Protein AF-A0A1H1WUI3-F1 (afdb_monomer_lite)

Foldseek 3Di:
DLVLLLVLLLCLLLVLLVLLVPPDPPRSVCRVQPLNLLLSLLVCLLPVLDDLVVLLVSQLSSQLNSLLSNVVNCCVPVVDDNVSSVPPVSVLSSVVSSVSSNLSSNLSNLCNDDDPCNLLSLLSSLLLLLLVLVLLVVCPPPPVDDPVRSVRNSVVSNVRSLVSLVVSAPDPVSSVSSPVSSVVSNVVNNVVCVVSVNSD

InterPro domains:
  IPR045393 Protein of unknown function DUF6518 [PF20128] (3-193)

pLDDT: mean 94.72, std 7.37, range [36.88, 98.69]

Structure (mmCIF, N/CA/C/O backbone):
data_AF-A0A1H1WUI3-F1
#
_entry.id   AF-A0A1H1WUI3-F1
#
loop_
_atom_site.group_PDB
_atom_site.id
_atom_site.type_symbol
_atom_site.label_atom_id
_atom_site.label_alt_id
_atom_site.label_comp_id
_atom_site.label_asym_id
_atom_site.label_entity_id
_atom_site.label_seq_id
_atom_site.pdbx_PDB_ins_code
_atom_site.Cartn_x
_atom_site.Cartn_y
_atom_site.Cartn_z
_atom_site.occupancy
_atom_site.B_iso_or_equiv
_atom_site.auth_seq_id
_atom_site.auth_comp_id
_atom_site.auth_asym_id
_atom_site.auth_atom_id
_atom_site.pdbx_PDB_model_num
ATOM 1 N N . MET A 1 1 ? 2.253 -10.780 17.511 1.00 93.69 1 MET A N 1
ATOM 2 C CA . MET A 1 1 ? 2.262 -9.592 16.628 1.00 93.69 1 MET A CA 1
ATOM 3 C C . MET A 1 1 ? 3.507 -9.615 15.753 1.00 93.69 1 MET A C 1
ATOM 5 O O . MET A 1 1 ? 3.335 -9.808 14.562 1.00 93.69 1 MET A O 1
ATOM 9 N N . ILE A 1 2 ? 4.717 -9.571 16.331 1.00 95.19 2 ILE A N 1
ATOM 10 C CA . ILE A 1 2 ? 5.995 -9.530 15.587 1.00 95.19 2 ILE A CA 1
ATOM 11 C C . ILE A 1 2 ? 6.111 -10.648 14.543 1.00 95.19 2 ILE A C 1
ATOM 13 O O . ILE A 1 2 ? 6.269 -10.348 13.371 1.00 95.19 2 ILE A O 1
ATOM 17 N N . VAL A 1 3 ? 5.922 -11.917 14.927 1.00 96.81 3 VAL A N 1
ATOM 18 C CA . VAL A 1 3 ? 5.990 -13.057 13.985 1.00 96.81 3 VAL A CA 1
ATOM 19 C C . VAL A 1 3 ? 5.036 -12.893 12.794 1.00 96.81 3 VAL A C 1
ATOM 21 O O . VAL A 1 3 ? 5.411 -13.168 11.662 1.00 96.81 3 VAL A O 1
ATOM 24 N N . LYS A 1 4 ? 3.817 -12.385 13.030 1.00 95.69 4 LYS A N 1
ATOM 25 C CA . LYS A 1 4 ? 2.843 -12.124 11.957 1.00 95.69 4 LYS A CA 1
ATOM 26 C C . LYS A 1 4 ? 3.294 -10.975 11.054 1.00 95.69 4 LYS A C 1
ATOM 28 O O . LYS A 1 4 ? 3.120 -11.071 9.851 1.00 95.69 4 LYS A O 1
ATOM 33 N N . ALA A 1 5 ? 3.864 -9.916 11.628 1.00 97.12 5 ALA A N 1
ATOM 34 C CA . ALA A 1 5 ? 4.379 -8.775 10.877 1.00 97.12 5 ALA A CA 1
ATOM 35 C C . ALA A 1 5 ? 5.582 -9.160 10.004 1.00 97.12 5 ALA A C 1
ATOM 37 O O . ALA A 1 5 ? 5.595 -8.843 8.823 1.00 97.12 5 ALA A O 1
ATOM 38 N N . VAL A 1 6 ? 6.545 -9.900 10.563 1.00 98.38 6 VAL A N 1
ATOM 39 C CA . VAL A 1 6 ? 7.712 -10.409 9.826 1.00 98.38 6 VAL A CA 1
ATOM 40 C C . VAL A 1 6 ? 7.268 -11.362 8.721 1.00 98.38 6 VAL A C 1
ATOM 42 O O . VAL A 1 6 ? 7.656 -11.174 7.577 1.00 98.38 6 VAL A O 1
ATOM 45 N N . GLY A 1 7 ? 6.407 -12.337 9.031 1.00 98.38 7 GLY A N 1
ATOM 46 C CA . GLY A 1 7 ? 5.891 -13.272 8.029 1.00 98.38 7 GLY A CA 1
ATOM 47 C C . GLY A 1 7 ? 5.117 -12.572 6.909 1.00 98.38 7 GLY A C 1
ATOM 48 O O . GLY A 1 7 ? 5.308 -12.900 5.743 1.00 98.38 7 GLY A O 1
ATOM 49 N N . ALA A 1 8 ? 4.299 -11.568 7.244 1.00 98.06 8 ALA A N 1
ATOM 50 C CA . ALA A 1 8 ? 3.611 -10.747 6.253 1.00 98.06 8 ALA A CA 1
ATOM 51 C C . ALA A 1 8 ? 4.588 -9.918 5.407 1.00 98.06 8 ALA A C 1
ATOM 53 O O . ALA A 1 8 ? 4.365 -9.790 4.213 1.00 98.06 8 ALA A O 1
ATOM 54 N N . GLY A 1 9 ? 5.673 -9.401 5.992 1.00 98.31 9 GLY A N 1
ATOM 55 C CA . GLY A 1 9 ? 6.713 -8.677 5.258 1.00 98.31 9 GLY A CA 1
ATOM 56 C C . GLY A 1 9 ? 7.466 -9.579 4.285 1.00 98.31 9 GLY A C 1
ATOM 57 O O . GLY A 1 9 ? 7.597 -9.237 3.115 1.00 98.31 9 GLY A O 1
ATOM 58 N N . VAL A 1 10 ? 7.879 -10.769 4.734 1.00 98.62 10 VAL A N 1
ATOM 59 C CA . VAL A 1 10 ? 8.519 -11.773 3.868 1.00 98.62 10 VAL A CA 1
ATOM 60 C C . VAL A 1 10 ? 7.600 -12.156 2.715 1.00 98.62 10 VAL A C 1
ATOM 62 O O . VAL A 1 10 ? 8.025 -12.134 1.563 1.00 98.62 10 VAL A O 1
ATOM 65 N N . ALA A 1 11 ? 6.335 -12.460 3.018 1.00 98.44 11 ALA A N 1
ATOM 66 C CA . ALA A 1 11 ? 5.347 -12.794 2.003 1.00 98.44 11 ALA A CA 1
ATOM 67 C C . ALA A 1 11 ? 5.121 -11.632 1.029 1.00 98.44 11 ALA A C 1
ATOM 69 O O . ALA A 1 11 ? 5.148 -11.862 -0.172 1.00 98.44 11 ALA A O 1
ATOM 70 N N . LEU A 1 12 ? 4.943 -10.403 1.526 1.00 98.19 12 LEU A N 1
ATOM 71 C CA . LEU A 1 12 ? 4.733 -9.219 0.694 1.00 98.19 12 LEU A CA 1
ATOM 72 C C . LEU A 1 12 ? 5.907 -9.012 -0.262 1.00 98.19 12 LEU A C 1
ATOM 74 O O . LEU A 1 12 ? 5.688 -9.015 -1.461 1.00 98.19 12 LEU A O 1
ATOM 78 N N . GLY A 1 13 ? 7.139 -8.912 0.242 1.00 97.94 13 GLY A N 1
ATOM 79 C CA . GLY A 1 13 ? 8.308 -8.653 -0.604 1.00 97.94 13 GLY A CA 1
ATOM 80 C C . GLY A 1 13 ? 8.583 -9.763 -1.618 1.00 97.94 13 GLY A C 1
ATOM 81 O O . GLY A 1 13 ? 8.834 -9.488 -2.788 1.00 97.94 13 GLY A O 1
ATOM 82 N N . PHE A 1 14 ? 8.498 -11.027 -1.192 1.00 98.19 14 PHE A N 1
ATOM 83 C CA . PHE A 1 14 ? 8.720 -12.160 -2.090 1.00 98.19 14 PHE A CA 1
ATOM 84 C C . PHE A 1 14 ? 7.643 -12.244 -3.177 1.00 98.19 14 PHE A C 1
ATOM 86 O O . PHE A 1 14 ? 7.965 -12.391 -4.355 1.00 98.19 14 PHE A O 1
ATOM 93 N N . LEU A 1 15 ? 6.364 -12.153 -2.790 1.00 98.00 15 LEU A N 1
ATOM 94 C CA . LEU A 1 15 ? 5.256 -12.223 -3.740 1.00 98.00 15 LEU A CA 1
ATOM 95 C C . LEU A 1 15 ? 5.245 -11.018 -4.671 1.00 98.00 15 LEU A C 1
ATOM 97 O O . LEU A 1 15 ? 4.943 -11.201 -5.839 1.00 98.00 15 LEU A O 1
ATOM 101 N N . ASP A 1 16 ? 5.604 -9.831 -4.189 1.00 97.31 16 ASP A N 1
ATOM 102 C CA . ASP A 1 16 ? 5.721 -8.622 -5.002 1.00 97.31 16 ASP A CA 1
ATOM 103 C C . ASP A 1 16 ? 6.730 -8.807 -6.145 1.00 97.31 16 ASP A C 1
ATOM 105 O O . ASP A 1 16 ? 6.385 -8.592 -7.308 1.00 97.31 16 ASP A O 1
ATOM 109 N N . PHE A 1 17 ? 7.923 -9.339 -5.842 1.00 97.56 17 PHE A N 1
ATOM 110 C CA . PHE A 1 17 ? 8.922 -9.653 -6.867 1.00 97.56 17 PHE A CA 1
ATOM 111 C C . PHE A 1 17 ? 8.439 -10.736 -7.845 1.00 97.56 17 PHE A C 1
ATOM 113 O O . PHE A 1 17 ? 8.554 -10.596 -9.062 1.00 97.56 17 PHE A O 1
ATOM 120 N N . VAL A 1 18 ? 7.889 -11.840 -7.329 1.00 98.00 18 VAL A N 1
ATOM 121 C CA . VAL A 1 18 ? 7.352 -12.918 -8.177 1.00 98.00 18 VAL A CA 1
ATOM 122 C C . VAL A 1 18 ? 6.239 -12.380 -9.081 1.00 98.00 18 VAL A C 1
ATOM 124 O O . VAL A 1 18 ? 6.168 -12.732 -10.257 1.00 98.00 18 VAL A O 1
ATOM 127 N N . TRP A 1 19 ? 5.397 -11.493 -8.560 1.00 97.56 19 TRP A N 1
ATOM 128 C CA . TRP A 1 19 ? 4.285 -10.908 -9.290 1.00 97.56 19 TRP A CA 1
ATOM 129 C C . TRP A 1 19 ? 4.766 -10.048 -10.454 1.00 97.56 19 TRP A C 1
ATOM 131 O O . TRP A 1 19 ? 4.407 -10.339 -11.594 1.00 97.56 19 TRP A O 1
ATOM 141 N N . ILE A 1 20 ? 5.630 -9.058 -10.200 1.00 95.56 20 ILE A N 1
ATOM 142 C CA . ILE A 1 20 ? 6.157 -8.197 -11.273 1.00 95.56 20 ILE A CA 1
ATOM 143 C C . ILE A 1 20 ? 6.942 -9.006 -12.315 1.00 95.56 20 ILE A C 1
ATOM 145 O O . ILE A 1 20 ? 6.940 -8.668 -13.497 1.00 95.56 20 ILE A O 1
ATOM 149 N N . LYS A 1 21 ? 7.585 -10.107 -11.904 1.00 96.50 21 LYS A N 1
ATOM 150 C CA . LYS A 1 21 ? 8.385 -10.937 -12.807 1.00 96.50 21 LYS A CA 1
ATOM 151 C C . LYS A 1 21 ? 7.550 -11.778 -13.772 1.00 96.50 21 LYS A C 1
ATOM 153 O O . LYS A 1 21 ? 7.975 -11.974 -14.911 1.00 96.50 21 LYS A O 1
ATOM 158 N N . PHE A 1 22 ? 6.426 -12.331 -13.316 1.00 97.69 22 PHE A N 1
ATOM 159 C CA . PHE A 1 22 ? 5.696 -13.368 -14.058 1.00 97.69 22 PHE A CA 1
ATOM 160 C C . PHE A 1 22 ? 4.288 -12.966 -14.500 1.00 97.69 22 PHE A C 1
ATOM 162 O O . PHE A 1 22 ? 3.721 -13.633 -15.366 1.00 97.69 22 PHE A O 1
ATOM 169 N N . VAL A 1 23 ? 3.705 -11.909 -13.935 1.00 97.62 23 VAL A N 1
ATOM 170 C CA . VAL A 1 23 ? 2.351 -11.469 -14.285 1.00 97.62 23 VAL A CA 1
ATOM 171 C C . VAL A 1 23 ? 2.423 -10.405 -15.384 1.00 97.62 23 VAL A C 1
ATOM 173 O O . VAL A 1 23 ? 3.145 -9.420 -15.233 1.00 97.62 23 VAL A O 1
ATOM 176 N N . PRO A 1 24 ? 1.677 -10.556 -16.494 1.00 95.94 24 PRO A N 1
ATOM 177 C CA . PRO A 1 24 ? 1.686 -9.570 -17.565 1.00 95.94 24 PRO A CA 1
ATOM 178 C C . PRO A 1 24 ? 1.043 -8.250 -17.128 1.00 95.94 24 PRO A C 1
ATOM 180 O O . PRO A 1 24 ? 0.151 -8.201 -16.275 1.00 95.94 24 PRO A O 1
ATOM 183 N N . PHE A 1 25 ? 1.478 -7.166 -17.760 1.00 93.25 25 PHE A N 1
ATOM 184 C CA . PHE A 1 25 ? 0.843 -5.858 -17.641 1.00 93.25 25 PHE A CA 1
ATOM 185 C C . PHE A 1 25 ? -0.626 -5.917 -18.135 1.00 93.25 25 PHE A C 1
ATOM 187 O O . PHE A 1 25 ? -0.895 -6.671 -19.074 1.00 93.25 25 PHE A O 1
ATOM 194 N N . PRO A 1 26 ? -1.588 -5.189 -17.523 1.00 95.25 26 PRO A N 1
ATOM 195 C CA . PRO A 1 26 ? -1.444 -4.192 -16.447 1.00 95.25 26 PRO A CA 1
ATOM 196 C C . PRO A 1 26 ? -1.283 -4.771 -15.044 1.00 95.25 26 PRO A C 1
ATOM 198 O O . PRO A 1 26 ? -0.799 -4.084 -14.151 1.00 95.25 26 PRO A O 1
ATOM 201 N N . PHE A 1 27 ? -1.643 -6.034 -14.827 1.00 96.81 27 PHE A N 1
ATOM 202 C CA . PHE A 1 27 ? -1.620 -6.626 -13.490 1.00 96.81 27 PHE A CA 1
ATOM 203 C C . PHE A 1 27 ? -0.208 -6.728 -12.915 1.00 96.81 27 PHE A C 1
ATOM 205 O O . PHE A 1 27 ? -0.043 -6.541 -11.713 1.00 96.81 27 PHE A O 1
ATOM 212 N N . GLY A 1 28 ? 0.801 -6.965 -13.756 1.00 94.69 28 GLY A N 1
ATOM 213 C CA . GLY A 1 28 ? 2.208 -6.968 -13.357 1.00 94.69 28 GLY A CA 1
ATOM 214 C C . GLY A 1 28 ? 2.662 -5.663 -12.701 1.00 94.69 28 GLY A C 1
ATOM 215 O O . GLY A 1 28 ? 3.468 -5.716 -11.779 1.00 94.69 28 GLY A O 1
ATOM 216 N N . GLY A 1 29 ? 2.077 -4.519 -13.088 1.00 93.06 29 GLY A N 1
ATOM 217 C CA . GLY A 1 29 ? 2.386 -3.206 -12.506 1.00 93.06 29 GLY A CA 1
ATOM 218 C C . GLY A 1 29 ? 2.011 -3.071 -11.027 1.00 93.06 29 GLY A C 1
ATOM 219 O O . GLY A 1 29 ? 2.529 -2.196 -10.347 1.00 93.06 29 GLY A O 1
ATOM 220 N N . LEU A 1 30 ? 1.159 -3.963 -10.501 1.00 95.56 30 LEU A N 1
ATOM 221 C CA . LEU A 1 30 ? 0.860 -4.016 -9.066 1.00 95.56 30 LEU A CA 1
ATOM 222 C C . LEU A 1 30 ? 2.038 -4.533 -8.234 1.00 95.56 30 LEU A C 1
ATOM 224 O O . LEU A 1 30 ? 2.092 -4.261 -7.036 1.00 95.56 30 LEU A O 1
ATOM 228 N N . GLY A 1 31 ? 2.947 -5.297 -8.845 1.00 90.81 31 GLY A N 1
ATOM 229 C CA . GLY A 1 31 ? 4.221 -5.618 -8.218 1.00 90.81 31 GLY A CA 1
ATOM 230 C C . GLY A 1 31 ? 5.130 -4.394 -8.291 1.00 90.81 31 GLY A C 1
ATOM 231 O O . GLY A 1 31 ? 5.202 -3.739 -9.326 1.00 90.81 31 GLY A O 1
ATOM 232 N N . ASN A 1 32 ? 5.803 -4.077 -7.189 1.00 86.50 32 ASN A N 1
ATOM 233 C CA . ASN A 1 32 ? 6.567 -2.849 -6.967 1.00 86.50 32 ASN A CA 1
ATOM 234 C C . ASN A 1 32 ? 5.701 -1.568 -6.909 1.00 86.50 32 ASN A C 1
ATOM 236 O O . ASN A 1 32 ? 6.191 -0.452 -7.069 1.00 86.50 32 ASN A O 1
ATOM 240 N N . SER A 1 33 ? 4.398 -1.709 -6.637 1.00 93.88 33 SER A N 1
ATOM 241 C CA . SER A 1 33 ? 3.498 -0.574 -6.400 1.00 93.88 33 SER A CA 1
ATOM 242 C C . SER A 1 33 ? 3.539 -0.127 -4.936 1.00 93.88 33 SER A C 1
ATOM 244 O O . SER A 1 33 ? 3.195 -0.869 -4.007 1.00 93.88 33 SER A O 1
ATOM 246 N N . ILE A 1 34 ? 3.888 1.139 -4.711 1.00 91.69 34 ILE A N 1
ATOM 247 C CA . ILE A 1 34 ? 3.947 1.737 -3.369 1.00 91.69 34 ILE A CA 1
ATOM 248 C C . ILE A 1 34 ? 2.554 1.808 -2.751 1.00 91.69 34 ILE A C 1
ATOM 250 O O . ILE A 1 34 ? 2.397 1.578 -1.545 1.00 91.69 34 ILE A O 1
ATOM 254 N N . ALA A 1 35 ? 1.531 2.101 -3.560 1.00 95.94 35 ALA A N 1
ATOM 255 C CA . ALA A 1 35 ? 0.157 2.100 -3.093 1.00 95.94 35 ALA A CA 1
ATOM 256 C C . ALA A 1 35 ? -0.263 0.707 -2.619 1.00 95.94 35 ALA A C 1
ATOM 258 O O . ALA A 1 35 ? -0.859 0.598 -1.546 1.00 95.94 35 ALA A O 1
ATOM 259 N N . VAL A 1 36 ? 0.092 -0.359 -3.343 1.00 97.31 36 VAL A N 1
ATOM 260 C CA . VAL A 1 36 ? -0.223 -1.741 -2.937 1.00 97.31 36 VAL A CA 1
ATOM 261 C C . VAL A 1 36 ? 0.425 -2.086 -1.595 1.00 97.31 36 VAL A C 1
ATOM 263 O O . VAL A 1 36 ? -0.247 -2.614 -0.705 1.00 97.31 36 VAL A O 1
ATOM 266 N N . TRP A 1 37 ? 1.689 -1.714 -1.387 1.00 97.75 37 TRP A N 1
ATOM 267 C CA . TRP A 1 37 ? 2.388 -1.938 -0.117 1.00 97.75 37 TRP A CA 1
ATOM 268 C C . TRP A 1 37 ? 1.742 -1.165 1.042 1.00 97.75 37 TRP A C 1
ATOM 270 O O . TRP A 1 37 ? 1.505 -1.705 2.127 1.00 97.75 37 TRP A O 1
ATOM 280 N N . ALA A 1 38 ? 1.392 0.101 0.811 1.00 97.94 38 ALA A N 1
ATOM 281 C CA . ALA A 1 38 ? 0.685 0.928 1.782 1.00 97.94 38 ALA A CA 1
ATOM 282 C C . ALA A 1 38 ? -0.700 0.353 2.144 1.00 97.94 38 ALA A C 1
ATOM 284 O O . ALA A 1 38 ? -1.069 0.282 3.323 1.00 97.94 38 ALA A O 1
ATOM 285 N N . VAL A 1 39 ? -1.453 -0.124 1.149 1.00 98.50 39 VAL A N 1
ATOM 286 C CA . VAL A 1 39 ? -2.738 -0.809 1.344 1.00 98.50 39 VAL A CA 1
ATOM 287 C C . VAL A 1 39 ? -2.543 -2.093 2.155 1.00 98.50 39 VAL A C 1
ATOM 289 O O . VAL A 1 39 ? -3.299 -2.329 3.099 1.00 98.50 39 VAL A O 1
ATOM 292 N N . ALA A 1 40 ? -1.514 -2.894 1.868 1.00 98.38 40 ALA A N 1
ATOM 293 C CA . ALA A 1 40 ? -1.203 -4.099 2.638 1.00 98.38 40 ALA A CA 1
ATOM 294 C C . ALA A 1 40 ? -0.937 -3.776 4.120 1.00 98.38 40 ALA A C 1
ATOM 296 O O . ALA A 1 40 ? -1.483 -4.437 5.009 1.00 98.38 40 ALA A O 1
ATOM 297 N N . ALA A 1 41 ? -0.178 -2.710 4.399 1.00 98.50 41 ALA A N 1
ATOM 298 C CA . ALA A 1 41 ? 0.112 -2.258 5.760 1.00 98.50 41 ALA A CA 1
ATOM 299 C C . ALA A 1 41 ? -1.162 -1.845 6.514 1.00 98.50 41 ALA A C 1
ATOM 301 O O . ALA A 1 41 ? -1.351 -2.211 7.679 1.00 98.50 41 ALA A O 1
ATOM 302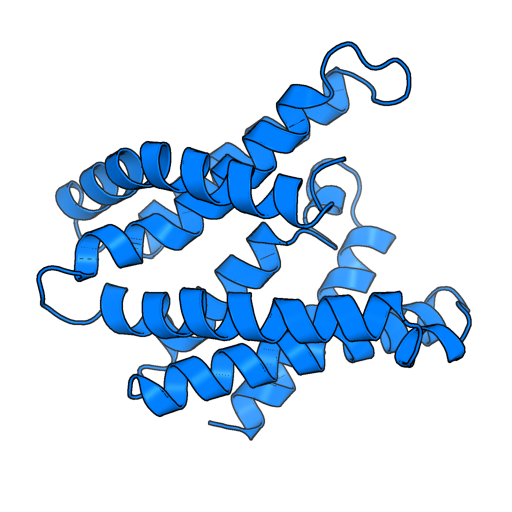 N N . PHE A 1 42 ? -2.067 -1.139 5.832 1.00 98.69 42 PHE A N 1
ATOM 303 C CA . PHE A 1 42 ? -3.383 -0.795 6.365 1.00 98.69 42 PHE A CA 1
ATOM 304 C C . PHE A 1 42 ? -4.226 -2.037 6.662 1.00 98.69 42 PHE A C 1
ATOM 306 O O . PHE A 1 42 ? -4.782 -2.165 7.755 1.00 98.69 42 PHE A O 1
ATOM 313 N N . LEU A 1 43 ? -4.328 -2.967 5.708 1.00 98.38 43 LEU A N 1
ATOM 314 C CA . LEU A 1 43 ? -5.166 -4.157 5.852 1.00 98.38 43 LEU A CA 1
ATOM 315 C C . LEU A 1 43 ? -4.653 -5.070 6.969 1.00 98.38 43 LEU A C 1
ATOM 317 O O . LEU A 1 43 ? -5.463 -5.589 7.743 1.00 98.38 43 LEU A O 1
ATOM 321 N N . LEU A 1 44 ? -3.330 -5.205 7.123 1.00 98.12 44 LEU A N 1
ATOM 322 C CA . LEU A 1 44 ? -2.727 -5.958 8.221 1.00 98.12 44 LEU A CA 1
ATOM 323 C C . LEU A 1 44 ? -3.261 -5.472 9.573 1.00 98.12 44 LEU A C 1
ATOM 325 O O . LEU A 1 44 ? -3.737 -6.273 10.380 1.00 98.12 44 LEU A O 1
ATOM 329 N N . THR A 1 45 ? -3.215 -4.165 9.839 1.00 98.00 45 THR A N 1
ATOM 330 C CA . THR A 1 45 ? -3.614 -3.625 11.148 1.00 98.00 45 THR A CA 1
ATOM 331 C C . THR A 1 45 ? -5.129 -3.508 11.304 1.00 98.00 45 THR A C 1
ATOM 333 O O . THR A 1 45 ? -5.643 -3.693 12.417 1.00 98.00 45 THR A O 1
ATOM 336 N N . TYR A 1 46 ? -5.852 -3.276 10.204 1.00 97.81 46 TYR A N 1
ATOM 337 C CA . TYR A 1 46 ? -7.313 -3.283 10.157 1.00 97.81 46 TYR A CA 1
ATOM 338 C C . TYR A 1 46 ? -7.875 -4.647 10.583 1.00 97.81 46 TYR A C 1
ATOM 340 O O . TYR A 1 46 ? -8.735 -4.716 11.469 1.00 97.81 46 TYR A O 1
ATOM 348 N N . TYR A 1 47 ? -7.342 -5.746 10.036 1.00 97.06 47 TYR A N 1
ATOM 349 C CA . TYR A 1 47 ? -7.829 -7.096 10.334 1.00 97.06 47 TYR A CA 1
ATOM 350 C C . TYR A 1 47 ? -7.218 -7.723 11.588 1.00 97.06 47 TYR A C 1
ATOM 352 O O . TYR A 1 47 ? -7.915 -8.447 12.298 1.00 97.06 47 TYR A O 1
ATOM 360 N N . ALA A 1 48 ? -5.956 -7.435 11.921 1.00 94.94 48 ALA A N 1
ATOM 361 C CA . ALA A 1 48 ? -5.306 -8.038 13.089 1.00 94.94 48 ALA A CA 1
ATOM 362 C C . ALA A 1 48 ? -5.817 -7.499 14.439 1.00 94.94 48 ALA A C 1
ATOM 364 O O . ALA A 1 48 ? -5.545 -8.089 15.486 1.00 94.94 48 ALA A O 1
ATOM 365 N N . ARG A 1 49 ? -6.558 -6.382 14.425 1.00 93.12 49 ARG A N 1
ATOM 366 C CA . ARG A 1 49 ? -7.209 -5.763 15.593 1.00 93.12 49 ARG A CA 1
ATOM 367 C C . ARG A 1 49 ? -6.271 -5.399 16.755 1.00 93.12 49 ARG A C 1
ATOM 369 O O . ARG A 1 49 ? -6.702 -5.315 17.904 1.00 93.12 49 ARG A O 1
ATOM 376 N N . TRP A 1 50 ? -5.004 -5.110 16.474 1.00 95.94 50 TRP A N 1
ATOM 377 C CA . TRP A 1 50 ? -4.041 -4.667 17.488 1.00 95.94 50 TRP A CA 1
ATOM 378 C C . TRP A 1 50 ? -4.292 -3.233 17.975 1.00 95.94 50 TRP A C 1
ATOM 380 O O . TRP A 1 50 ? -4.922 -2.434 17.281 1.00 95.94 50 TRP A O 1
ATOM 390 N N . SER A 1 51 ? -3.792 -2.897 19.172 1.00 97.00 51 SER A N 1
ATOM 391 C CA . SER A 1 51 ? -3.774 -1.511 19.667 1.00 97.00 51 SER A CA 1
ATOM 392 C C . SER A 1 51 ? -2.974 -0.603 18.728 1.00 97.00 51 SER A C 1
ATOM 394 O O . SER A 1 51 ? -2.152 -1.095 17.962 1.00 97.00 51 SER A O 1
ATOM 396 N N . MET A 1 52 ? -3.185 0.715 18.796 1.00 97.12 52 MET A N 1
ATOM 397 C CA . MET A 1 52 ? -2.564 1.677 17.872 1.00 97.12 52 MET A CA 1
ATOM 398 C C . MET A 1 52 ? -1.041 1.532 17.789 1.00 97.12 52 MET A C 1
ATOM 400 O O . MET A 1 52 ? -0.523 1.322 16.697 1.00 97.12 52 MET A O 1
ATOM 404 N N . LEU A 1 53 ? -0.344 1.544 18.933 1.00 97.62 53 LEU A N 1
ATOM 405 C CA . LEU A 1 53 ? 1.112 1.374 18.975 1.00 97.62 53 LEU A CA 1
ATOM 406 C C . LEU A 1 53 ? 1.539 0.037 18.357 1.00 97.62 53 LEU A C 1
ATOM 408 O O . LEU A 1 53 ? 2.385 0.004 17.474 1.00 97.62 53 LEU A O 1
ATOM 412 N N . ARG A 1 54 ? 0.896 -1.069 18.757 1.00 97.62 54 ARG A N 1
ATOM 413 C CA . ARG A 1 54 ? 1.212 -2.403 18.223 1.00 97.62 54 ARG A CA 1
ATOM 414 C C . ARG A 1 54 ? 0.920 -2.511 16.724 1.00 97.62 54 ARG A C 1
ATOM 416 O O . ARG A 1 54 ? 1.651 -3.207 16.034 1.00 97.62 54 ARG A O 1
ATOM 423 N N . GLY A 1 55 ? -0.133 -1.857 16.237 1.00 97.50 55 GLY A N 1
ATOM 424 C CA . GLY A 1 55 ? -0.501 -1.798 14.826 1.00 97.50 55 GLY A CA 1
ATOM 425 C C . GLY A 1 55 ? 0.531 -1.031 14.008 1.00 97.50 55 GLY A C 1
ATOM 426 O O . GLY A 1 55 ? 1.067 -1.584 13.055 1.00 97.50 55 GLY A O 1
ATOM 427 N N . ALA A 1 56 ? 0.866 0.191 14.426 1.00 98.12 56 ALA A N 1
ATOM 428 C CA . ALA A 1 56 ? 1.889 1.009 13.778 1.00 98.12 56 ALA A CA 1
ATOM 429 C C . ALA A 1 56 ? 3.240 0.279 13.727 1.00 98.12 56 ALA A C 1
ATOM 431 O O . ALA A 1 56 ? 3.813 0.120 12.654 1.00 98.12 56 ALA A O 1
ATOM 432 N N . THR A 1 57 ? 3.704 -0.262 14.860 1.00 98.44 57 THR A N 1
ATOM 433 C CA . THR A 1 57 ? 4.949 -1.040 14.914 1.00 98.44 57 THR A CA 1
ATOM 434 C C . THR A 1 57 ? 4.902 -2.260 13.993 1.00 98.44 57 THR A C 1
ATOM 436 O O . THR A 1 57 ? 5.874 -2.534 13.299 1.00 98.44 57 THR A O 1
ATOM 439 N N . ALA A 1 58 ? 3.784 -2.990 13.944 1.00 98.44 58 ALA A N 1
ATOM 440 C CA . ALA A 1 58 ? 3.657 -4.152 13.070 1.00 98.44 58 ALA A CA 1
ATOM 441 C C . ALA A 1 58 ? 3.700 -3.789 11.582 1.00 98.44 58 ALA A C 1
ATOM 443 O O . ALA A 1 58 ? 4.353 -4.481 10.810 1.00 98.44 58 ALA A O 1
ATOM 444 N N . ALA A 1 59 ? 3.012 -2.720 11.183 1.00 98.56 59 ALA A N 1
ATOM 445 C CA . ALA A 1 59 ? 3.012 -2.238 9.809 1.00 98.56 59 ALA A CA 1
ATOM 446 C C . ALA A 1 59 ? 4.408 -1.764 9.378 1.00 98.56 59 ALA A C 1
ATOM 448 O O . ALA A 1 59 ? 4.849 -2.107 8.287 1.00 98.56 59 ALA A O 1
ATOM 449 N N . VAL A 1 60 ? 5.134 -1.063 10.257 1.00 98.69 60 VAL A N 1
ATOM 450 C CA . VAL A 1 60 ? 6.541 -0.697 10.025 1.00 98.69 60 VAL A CA 1
ATOM 451 C C . VAL A 1 60 ? 7.408 -1.940 9.840 1.00 98.69 60 VAL A C 1
ATOM 453 O O . VAL A 1 60 ? 8.122 -2.031 8.849 1.00 98.69 60 VAL A O 1
ATOM 456 N N . ILE A 1 61 ? 7.320 -2.920 10.748 1.00 98.69 61 ILE A N 1
ATOM 457 C CA . ILE A 1 61 ? 8.085 -4.172 10.636 1.00 98.69 61 ILE A CA 1
ATOM 458 C C . ILE A 1 61 ? 7.772 -4.875 9.312 1.00 98.69 61 ILE A C 1
ATOM 460 O O . ILE A 1 61 ? 8.694 -5.288 8.619 1.00 98.69 61 ILE A O 1
ATOM 464 N N . MET A 1 62 ? 6.492 -4.991 8.952 1.00 98.62 62 MET A N 1
ATOM 465 C CA . MET A 1 62 ? 6.069 -5.630 7.706 1.00 98.62 62 MET A CA 1
ATOM 466 C C . MET A 1 62 ? 6.706 -4.951 6.487 1.00 98.62 62 MET A C 1
ATOM 468 O O . MET A 1 62 ? 7.329 -5.630 5.677 1.00 98.62 62 MET A O 1
ATOM 472 N N . GLN A 1 63 ? 6.600 -3.624 6.387 1.00 98.19 63 GLN A N 1
ATOM 473 C CA . GLN A 1 63 ? 7.111 -2.866 5.243 1.00 98.19 63 GLN A CA 1
ATOM 474 C C . GLN A 1 63 ? 8.644 -2.899 5.169 1.00 98.19 63 GLN A C 1
ATOM 476 O O . GLN A 1 63 ? 9.207 -3.119 4.102 1.00 98.19 63 GLN A O 1
ATOM 481 N N . VAL A 1 64 ? 9.333 -2.734 6.303 1.00 98.25 64 VAL A N 1
ATOM 482 C CA . VAL A 1 64 ? 10.804 -2.757 6.352 1.00 98.25 64 VAL A CA 1
ATOM 483 C C . VAL A 1 64 ? 11.351 -4.141 6.010 1.00 98.25 64 VAL A C 1
ATOM 485 O O . VAL A 1 64 ? 12.360 -4.227 5.325 1.00 98.25 64 VAL A O 1
ATOM 488 N N . VAL A 1 65 ? 10.691 -5.224 6.438 1.00 98.50 65 VAL A N 1
ATOM 489 C CA . VAL A 1 65 ? 11.089 -6.605 6.101 1.00 98.50 65 VAL A CA 1
ATOM 490 C C . VAL A 1 65 ? 10.775 -6.953 4.643 1.00 98.50 65 VAL A C 1
ATOM 492 O O . VAL A 1 65 ? 11.491 -7.756 4.041 1.00 98.50 65 VAL A O 1
ATOM 495 N N . ALA A 1 66 ? 9.739 -6.355 4.052 1.00 98.12 66 ALA A N 1
ATOM 496 C CA . ALA A 1 66 ? 9.379 -6.606 2.662 1.00 98.12 66 ALA A CA 1
ATOM 497 C C . ALA A 1 66 ? 10.475 -6.165 1.680 1.00 98.12 66 ALA A C 1
ATOM 499 O O . ALA A 1 66 ? 10.772 -6.910 0.751 1.00 98.12 66 ALA A O 1
ATOM 500 N N . VAL A 1 67 ? 11.157 -5.040 1.926 1.00 97.06 67 VAL A N 1
ATOM 501 C CA . VAL A 1 67 ? 12.240 -4.541 1.051 1.00 97.06 67 VAL A CA 1
ATOM 502 C C . VAL A 1 67 ? 13.375 -5.562 0.852 1.00 97.06 67 VAL A C 1
ATOM 504 O O . VAL A 1 67 ? 13.618 -5.960 -0.285 1.00 97.06 67 VAL A O 1
ATOM 507 N N . PRO A 1 68 ? 14.073 -6.058 1.894 1.00 97.50 68 PRO A N 1
ATOM 508 C CA . PRO A 1 68 ? 15.103 -7.069 1.695 1.00 97.50 68 PRO A CA 1
ATOM 509 C C . PRO A 1 68 ? 14.516 -8.384 1.175 1.00 97.50 68 PRO A C 1
ATOM 511 O O . PRO A 1 68 ? 15.155 -9.042 0.367 1.00 97.50 68 PRO A O 1
ATOM 514 N N . SER A 1 69 ? 13.293 -8.758 1.565 1.00 98.06 69 SER A N 1
ATOM 515 C CA . SER A 1 69 ? 12.654 -9.987 1.066 1.00 98.06 69 SER A CA 1
ATOM 516 C C . SER A 1 69 ? 12.424 -9.953 -0.450 1.00 98.06 69 SER A C 1
ATOM 518 O O . SER A 1 69 ? 12.630 -10.966 -1.117 1.00 98.06 69 SER A O 1
ATOM 520 N N . TYR A 1 70 ? 12.073 -8.784 -0.994 1.00 97.81 70 TYR A N 1
ATOM 521 C CA . TYR A 1 70 ? 11.999 -8.535 -2.434 1.00 97.81 70 TYR A CA 1
ATOM 522 C C . TYR A 1 70 ? 13.357 -8.763 -3.108 1.00 97.81 70 TYR A C 1
ATOM 524 O O . TYR A 1 70 ? 13.455 -9.539 -4.055 1.00 97.81 70 TYR A O 1
ATOM 532 N N . TYR A 1 71 ? 14.432 -8.163 -2.588 1.00 97.50 71 TYR A N 1
ATOM 533 C CA . TYR A 1 71 ? 15.765 -8.311 -3.186 1.00 97.50 71 TYR A CA 1
ATOM 534 C C . TYR A 1 71 ? 16.352 -9.717 -3.026 1.00 97.50 71 TYR A C 1
ATOM 536 O O . TYR A 1 71 ? 17.069 -10.183 -3.913 1.00 97.50 71 TYR A O 1
ATOM 544 N N . VAL A 1 72 ? 16.020 -10.431 -1.945 1.00 98.25 72 VAL A N 1
ATOM 545 C CA . VAL A 1 72 ? 16.333 -11.862 -1.819 1.00 98.25 72 VAL A CA 1
ATOM 546 C C . VAL A 1 72 ? 15.633 -12.643 -2.933 1.00 98.25 72 VAL A C 1
ATOM 548 O O . VAL A 1 72 ? 16.282 -13.436 -3.614 1.00 98.25 72 VAL A O 1
ATOM 551 N N . ALA A 1 73 ? 14.335 -12.413 -3.160 1.00 98.00 73 ALA A N 1
ATOM 552 C CA . ALA A 1 73 ? 13.599 -13.068 -4.242 1.00 98.00 73 ALA A CA 1
ATOM 553 C C . ALA A 1 73 ? 14.214 -12.755 -5.616 1.00 98.00 73 ALA A C 1
ATOM 555 O O . ALA A 1 73 ? 14.433 -13.671 -6.411 1.00 98.00 73 ALA A O 1
ATOM 556 N N . ALA A 1 74 ? 14.580 -11.494 -5.851 1.00 97.31 74 ALA A N 1
ATOM 557 C CA . ALA A 1 74 ? 15.240 -11.052 -7.074 1.00 97.31 74 ALA A CA 1
ATOM 558 C C . ALA A 1 74 ? 16.581 -11.758 -7.311 1.00 97.31 74 ALA A C 1
ATOM 560 O O . ALA A 1 74 ? 16.825 -12.312 -8.385 1.00 97.31 74 ALA A O 1
ATOM 561 N N . SER A 1 75 ? 17.417 -11.839 -6.277 1.00 97.94 75 SER A N 1
ATOM 562 C CA . SER A 1 75 ? 18.723 -12.504 -6.348 1.00 97.94 75 SER A CA 1
ATOM 563 C C . SER A 1 75 ? 18.583 -14.010 -6.603 1.00 97.94 75 SER A C 1
ATOM 565 O O . SER A 1 75 ? 19.327 -14.595 -7.390 1.00 97.94 75 SER A O 1
ATOM 567 N N . LEU A 1 76 ? 17.595 -14.659 -5.979 1.00 98.12 76 LEU A N 1
ATOM 568 C CA . LEU A 1 76 ? 17.365 -16.098 -6.133 1.00 98.12 76 LEU A CA 1
ATOM 569 C C . LEU A 1 76 ? 16.779 -16.472 -7.501 1.00 98.12 76 LEU A C 1
ATOM 571 O O . LEU A 1 76 ? 17.176 -17.486 -8.077 1.00 98.12 76 LEU A O 1
ATOM 575 N N . ILE A 1 77 ? 15.836 -15.680 -8.014 1.00 97.88 77 ILE A N 1
ATOM 576 C CA . ILE A 1 77 ? 15.054 -16.012 -9.215 1.00 97.88 77 ILE A CA 1
ATOM 577 C C . ILE A 1 77 ? 15.688 -15.420 -10.477 1.00 97.88 77 ILE A C 1
ATOM 579 O O . ILE A 1 77 ? 15.775 -16.101 -11.497 1.00 97.88 77 ILE A O 1
ATOM 583 N N . GLN A 1 78 ? 16.132 -14.164 -10.420 1.00 96.94 78 GLN A N 1
ATOM 584 C CA . GLN A 1 78 ? 16.664 -13.428 -11.568 1.00 96.94 78 GLN A CA 1
ATOM 585 C C . GLN A 1 78 ? 18.195 -13.341 -11.577 1.00 96.94 78 GLN A C 1
ATOM 587 O O . GLN A 1 78 ? 18.765 -12.981 -12.603 1.00 96.94 78 GLN A O 1
ATOM 592 N N . ARG A 1 79 ? 18.865 -13.767 -10.495 1.00 97.50 79 ARG A N 1
ATOM 593 C CA . ARG A 1 79 ? 20.328 -13.659 -10.333 1.00 97.50 79 ARG A CA 1
ATOM 594 C C . ARG A 1 79 ? 20.817 -12.210 -10.272 1.00 97.50 79 ARG A C 1
ATOM 596 O O . ARG A 1 79 ? 21.940 -11.927 -10.679 1.00 97.50 79 ARG A O 1
ATOM 603 N N . ASP A 1 80 ? 19.983 -11.320 -9.738 1.00 96.69 80 ASP A N 1
ATOM 604 C CA . ASP A 1 80 ? 20.396 -9.964 -9.379 1.00 96.69 80 ASP A CA 1
ATOM 605 C C . ASP A 1 80 ? 21.512 -9.999 -8.312 1.00 96.69 80 ASP A C 1
ATOM 607 O O . ASP A 1 80 ? 21.678 -10.983 -7.584 1.00 96.69 80 ASP A O 1
ATOM 611 N N . ASP A 1 81 ? 22.287 -8.916 -8.219 1.00 96.56 81 ASP A N 1
ATOM 612 C CA . ASP A 1 81 ? 23.377 -8.799 -7.248 1.00 96.56 81 ASP A CA 1
ATOM 613 C C . ASP A 1 81 ? 22.834 -8.704 -5.810 1.00 96.56 81 ASP A C 1
ATOM 615 O O . ASP A 1 81 ? 22.008 -7.844 -5.487 1.00 96.56 81 ASP A O 1
ATOM 619 N N . TRP A 1 82 ? 23.360 -9.549 -4.919 1.00 97.38 82 TRP A N 1
ATOM 620 C CA . TRP A 1 82 ? 23.066 -9.528 -3.485 1.00 97.38 82 TRP A CA 1
ATOM 621 C C . TRP A 1 82 ? 23.403 -8.185 -2.830 1.00 97.38 82 TRP A C 1
ATOM 623 O O . TRP A 1 82 ? 22.792 -7.836 -1.818 1.00 97.38 82 TRP A O 1
ATOM 633 N N . ALA A 1 83 ? 24.311 -7.401 -3.425 1.00 96.50 83 ALA A N 1
ATOM 634 C CA . ALA A 1 83 ? 24.621 -6.042 -2.998 1.00 96.50 83 ALA A CA 1
ATOM 635 C C . ALA A 1 83 ? 23.391 -5.120 -2.940 1.00 96.50 83 ALA A C 1
ATOM 637 O O . ALA A 1 83 ? 23.357 -4.175 -2.147 1.00 96.50 83 ALA A O 1
ATOM 638 N N . ASN A 1 84 ? 22.340 -5.428 -3.706 1.00 93.88 84 ASN A N 1
ATOM 639 C CA . ASN A 1 84 ? 21.089 -4.677 -3.690 1.00 93.88 84 ASN A CA 1
ATOM 640 C C . ASN A 1 84 ? 20.376 -4.718 -2.330 1.00 93.88 84 ASN A C 1
ATOM 642 O O . ASN A 1 84 ? 19.622 -3.800 -2.023 1.00 93.88 84 ASN A O 1
ATOM 646 N N . LEU A 1 85 ? 20.641 -5.702 -1.463 1.00 93.00 85 LEU A N 1
ATOM 647 C CA . LEU A 1 85 ? 20.051 -5.757 -0.118 1.00 93.00 85 LEU A CA 1
ATOM 648 C C . LEU A 1 85 ? 20.435 -4.560 0.765 1.00 93.00 85 LEU A C 1
ATOM 650 O O . LEU A 1 85 ? 19.666 -4.169 1.643 1.00 93.00 85 LEU A O 1
ATOM 654 N N . TRP A 1 86 ? 21.613 -3.982 0.535 1.00 93.44 86 TRP A N 1
ATOM 655 C CA . TRP A 1 86 ? 22.177 -2.880 1.321 1.00 93.44 86 TRP A CA 1
ATOM 656 C C . TRP A 1 86 ? 22.550 -1.666 0.466 1.00 93.44 86 TRP A C 1
ATOM 658 O O . TRP A 1 86 ? 23.211 -0.746 0.949 1.00 93.44 86 TRP A O 1
ATOM 668 N N . ALA A 1 87 ? 22.116 -1.635 -0.795 1.00 94.75 87 ALA A N 1
ATOM 669 C CA . ALA A 1 87 ? 22.271 -0.466 -1.645 1.00 94.75 87 ALA A CA 1
ATOM 670 C C . ALA A 1 87 ? 21.596 0.766 -1.016 1.00 94.75 87 ALA A C 1
ATOM 672 O O . ALA A 1 87 ? 20.593 0.662 -0.304 1.00 94.75 87 ALA A O 1
ATOM 673 N N . ALA A 1 88 ? 22.127 1.957 -1.309 1.00 93.25 88 ALA A N 1
ATOM 674 C CA . ALA A 1 88 ? 21.590 3.213 -0.785 1.00 93.25 88 ALA A CA 1
ATOM 675 C C . ALA A 1 88 ? 20.096 3.391 -1.116 1.00 93.25 88 ALA A C 1
ATOM 677 O O . ALA A 1 88 ? 19.327 3.836 -0.266 1.00 93.25 88 ALA A O 1
ATOM 678 N N . SER A 1 89 ? 19.670 2.970 -2.311 1.00 90.06 89 SER A N 1
ATOM 679 C CA . SER A 1 89 ? 18.260 2.940 -2.715 1.00 90.06 89 SER A CA 1
ATOM 680 C C . SER A 1 89 ? 17.414 2.083 -1.771 1.00 90.06 89 SER A C 1
ATOM 682 O O . SER A 1 89 ? 16.385 2.543 -1.286 1.00 90.06 89 SER A O 1
ATOM 684 N N . SER A 1 90 ? 17.857 0.872 -1.438 1.00 92.38 90 SER A N 1
ATOM 685 C CA . SER A 1 90 ? 17.165 -0.043 -0.520 1.00 92.38 90 SER A CA 1
ATOM 686 C C . SER A 1 90 ? 17.051 0.521 0.895 1.00 92.38 90 SER A C 1
ATOM 688 O O . SER A 1 90 ? 16.010 0.377 1.537 1.00 92.38 90 SER A O 1
ATOM 690 N N . LEU A 1 91 ? 18.083 1.223 1.373 1.00 94.44 91 LEU A N 1
ATOM 691 C CA . LEU A 1 91 ? 18.039 1.929 2.658 1.00 94.44 91 LEU A CA 1
ATOM 692 C C . LEU A 1 91 ? 17.013 3.072 2.645 1.00 94.44 91 LEU A C 1
ATOM 694 O O . LEU A 1 91 ? 16.249 3.218 3.601 1.00 94.44 91 LEU A O 1
ATOM 698 N N . ILE A 1 92 ? 16.949 3.845 1.555 1.00 92.19 92 ILE A N 1
ATOM 699 C CA . ILE A 1 92 ? 15.944 4.905 1.368 1.00 92.19 92 ILE A CA 1
ATOM 700 C C . ILE A 1 92 ? 14.533 4.303 1.361 1.00 92.19 92 ILE A C 1
ATOM 702 O O . ILE A 1 92 ? 13.658 4.780 2.087 1.00 92.19 92 ILE A O 1
ATOM 706 N N . TRP A 1 93 ? 14.326 3.210 0.622 1.00 90.81 93 TRP A N 1
ATOM 707 C CA . TRP A 1 93 ? 13.063 2.473 0.590 1.00 90.81 93 TRP A CA 1
ATOM 708 C C . TRP A 1 93 ? 12.634 1.990 1.974 1.00 90.81 93 TRP A C 1
ATOM 710 O O . TRP A 1 93 ? 11.481 2.177 2.359 1.00 90.81 93 TRP A O 1
ATOM 720 N N . MET A 1 94 ? 13.556 1.436 2.765 1.00 95.06 94 MET A N 1
ATOM 721 C CA . MET A 1 94 ? 13.266 1.044 4.145 1.00 95.06 94 MET A CA 1
ATOM 722 C C . MET A 1 94 ? 12.926 2.248 5.035 1.00 95.06 94 MET A C 1
ATOM 724 O O . MET A 1 94 ? 12.016 2.159 5.857 1.00 95.06 94 MET A O 1
ATOM 728 N N . GLY A 1 95 ? 13.595 3.390 4.860 1.00 94.19 95 GLY A N 1
ATOM 729 C CA . GLY A 1 95 ? 13.260 4.623 5.580 1.00 94.19 95 GLY A CA 1
ATOM 730 C C . GLY A 1 95 ? 11.831 5.098 5.297 1.00 94.19 95 GLY A C 1
ATOM 731 O O . GLY A 1 95 ? 11.084 5.454 6.208 1.00 94.19 95 GLY A O 1
ATOM 732 N N . LEU A 1 96 ? 11.402 5.030 4.041 1.00 91.38 96 LEU A N 1
ATOM 733 C CA . LEU A 1 96 ? 10.051 5.420 3.633 1.00 91.38 96 LEU A CA 1
ATOM 734 C C . LEU A 1 96 ? 8.998 4.381 4.007 1.00 91.38 96 LEU A C 1
ATOM 736 O O . LEU A 1 96 ? 7.881 4.742 4.379 1.00 91.38 96 LEU A O 1
ATOM 740 N N . ALA A 1 97 ? 9.370 3.102 4.003 1.00 94.56 97 ALA A N 1
ATOM 741 C CA . ALA A 1 97 ? 8.570 2.016 4.549 1.00 94.56 97 ALA A CA 1
ATOM 742 C C . ALA A 1 97 ? 8.198 2.265 6.019 1.00 94.56 97 ALA A C 1
ATOM 744 O O . ALA A 1 97 ? 7.084 1.926 6.422 1.00 94.56 97 ALA A O 1
ATOM 745 N N . VAL A 1 98 ? 9.062 2.919 6.809 1.00 97.31 98 VAL A N 1
ATOM 746 C CA . VAL A 1 98 ? 8.709 3.361 8.169 1.00 97.31 98 VAL A CA 1
ATOM 747 C C . VAL A 1 98 ? 7.590 4.402 8.129 1.00 97.31 98 VAL A C 1
ATOM 749 O O . VAL A 1 98 ? 6.583 4.238 8.817 1.00 97.31 98 VAL A O 1
ATOM 752 N N . VAL A 1 99 ? 7.722 5.448 7.309 1.00 95.19 99 VAL A N 1
ATOM 753 C CA . VAL A 1 99 ? 6.711 6.517 7.199 1.00 95.19 99 VAL A CA 1
ATOM 754 C C . VAL A 1 99 ? 5.364 5.947 6.749 1.00 95.19 99 VAL A C 1
ATOM 756 O O . VAL A 1 99 ? 4.348 6.152 7.418 1.00 95.19 99 VAL A O 1
ATOM 759 N N . ALA A 1 100 ? 5.358 5.167 5.666 1.00 95.19 100 ALA A N 1
ATOM 760 C CA . ALA A 1 100 ? 4.161 4.501 5.163 1.00 95.19 100 ALA A CA 1
ATOM 761 C C . ALA A 1 100 ? 3.579 3.532 6.207 1.00 95.19 100 ALA A C 1
ATOM 763 O O . ALA A 1 100 ? 2.381 3.564 6.487 1.00 95.19 100 ALA A O 1
ATOM 764 N N . GLY A 1 101 ? 4.421 2.720 6.850 1.00 97.81 101 GLY A N 1
ATOM 765 C CA . GLY A 1 101 ? 4.010 1.787 7.897 1.00 97.81 101 GLY A CA 1
ATOM 766 C C . GLY A 1 101 ? 3.328 2.482 9.076 1.00 97.81 101 GLY A C 1
ATOM 767 O O . GLY A 1 101 ? 2.297 2.011 9.551 1.00 97.81 101 GLY A O 1
ATOM 768 N N . VAL A 1 102 ? 3.832 3.637 9.519 1.00 98.31 102 VAL A N 1
ATOM 769 C CA . VAL A 1 102 ? 3.190 4.429 10.578 1.00 98.31 102 VAL A CA 1
ATOM 770 C C . VAL A 1 102 ? 1.832 4.959 10.118 1.00 98.31 102 VAL A C 1
ATOM 772 O O . VAL A 1 102 ? 0.829 4.713 10.790 1.00 98.31 102 VAL A O 1
ATOM 775 N N . VAL A 1 103 ? 1.776 5.652 8.976 1.00 97.81 103 VAL A N 1
ATOM 776 C CA . VAL A 1 103 ? 0.546 6.299 8.483 1.00 97.81 103 VAL A CA 1
ATOM 777 C C . 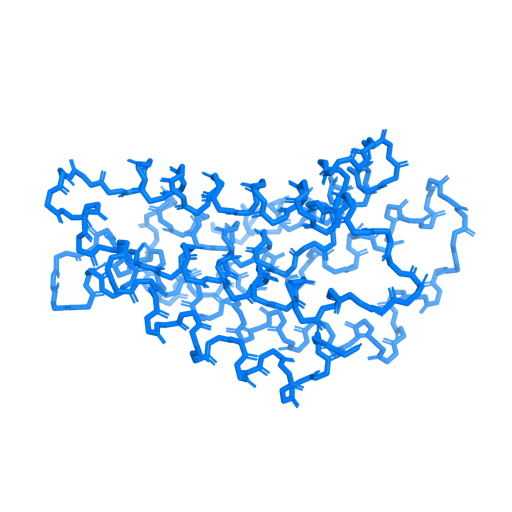VAL A 1 103 ? -0.553 5.269 8.224 1.00 97.81 103 VAL A C 1
ATOM 779 O O . VAL A 1 103 ? -1.654 5.378 8.771 1.00 97.81 103 VAL A O 1
ATOM 782 N N . PHE A 1 104 ? -0.256 4.232 7.442 1.00 98.31 104 PHE A N 1
ATOM 783 C CA . PHE A 1 104 ? -1.235 3.216 7.062 1.00 98.31 104 PHE A CA 1
ATOM 784 C C . PHE A 1 104 ? -1.512 2.234 8.201 1.00 98.31 104 PHE A C 1
ATOM 786 O O . PHE A 1 104 ? -2.657 1.819 8.385 1.00 98.31 104 PHE A O 1
ATOM 793 N N . GLY A 1 105 ? -0.518 1.942 9.044 1.00 98.25 105 GLY A N 1
ATOM 794 C CA . GLY A 1 105 ? -0.699 1.124 10.238 1.00 98.25 105 GLY A CA 1
ATOM 795 C C . GLY A 1 105 ? -1.641 1.765 11.259 1.00 98.25 105 GLY A C 1
ATOM 796 O O . GLY A 1 105 ? -2.565 1.100 11.736 1.00 98.25 105 GLY A O 1
ATOM 797 N N . ILE A 1 106 ? -1.465 3.060 11.555 1.00 98.50 106 ILE A N 1
ATOM 798 C CA . ILE A 1 106 ? -2.403 3.840 12.383 1.00 98.50 106 ILE A CA 1
ATOM 799 C C . ILE A 1 106 ? -3.759 3.943 11.680 1.00 98.50 106 ILE A C 1
ATOM 801 O O . ILE A 1 106 ? -4.793 3.738 12.322 1.00 98.50 106 ILE A O 1
ATOM 805 N N . GLY A 1 107 ? -3.758 4.193 10.368 1.00 98.19 107 GLY A N 1
ATOM 806 C CA . GLY A 1 107 ? -4.951 4.237 9.527 1.00 98.19 107 GLY A CA 1
ATOM 807 C C . GLY A 1 107 ? -5.838 3.004 9.696 1.00 98.19 107 GLY A C 1
ATOM 808 O O . GLY A 1 107 ? -7.014 3.137 10.029 1.00 98.19 107 GLY A O 1
ATOM 809 N N . GLY A 1 108 ? -5.280 1.797 9.575 1.00 98.19 108 GLY A N 1
ATOM 810 C CA . GLY A 1 108 ? -6.053 0.559 9.724 1.00 98.19 108 GLY A CA 1
ATOM 811 C C . GLY A 1 108 ? -6.666 0.396 11.120 1.00 98.19 108 GLY A C 1
ATOM 812 O O . GLY A 1 108 ? -7.801 -0.067 11.262 1.00 98.19 108 GLY A O 1
ATOM 813 N N . VAL A 1 109 ? -5.980 0.860 12.172 1.00 98.31 109 VAL A N 1
ATOM 814 C CA . VAL A 1 109 ? -6.523 0.856 13.543 1.00 98.31 109 VAL A CA 1
ATOM 815 C C . VAL A 1 109 ? -7.635 1.897 13.719 1.00 98.31 109 VAL A C 1
ATOM 817 O O . VAL A 1 109 ? -8.670 1.593 14.320 1.00 98.31 109 VAL A O 1
ATOM 820 N N . LEU A 1 110 ? -7.465 3.112 13.197 1.00 98.12 110 LEU A N 1
ATOM 821 C CA . LEU A 1 110 ? -8.468 4.176 13.292 1.00 98.12 110 LEU A CA 1
ATOM 822 C C . LEU A 1 110 ? -9.722 3.861 12.469 1.00 98.12 110 LEU A C 1
ATOM 824 O O . LEU A 1 110 ? -10.833 4.076 12.945 1.00 98.12 110 LEU A O 1
ATOM 828 N N . ALA A 1 111 ? -9.564 3.273 11.285 1.00 97.62 111 ALA A N 1
ATOM 829 C CA . ALA A 1 111 ? -10.651 2.928 10.371 1.00 97.62 111 ALA A CA 1
ATOM 830 C C . ALA A 1 111 ? -11.695 1.966 10.972 1.00 97.62 111 ALA A C 1
ATOM 832 O O . ALA A 1 111 ? -12.871 1.988 10.600 1.00 97.62 111 ALA A O 1
ATOM 833 N N . ARG A 1 112 ? -11.293 1.135 11.941 1.00 94.62 112 ARG A N 1
ATOM 834 C CA . ARG A 1 112 ? -12.190 0.213 12.664 1.00 94.62 112 ARG A CA 1
ATOM 835 C C . ARG A 1 112 ? -12.679 0.745 14.014 1.00 94.62 112 ARG A C 1
ATOM 837 O O . ARG A 1 112 ? -13.582 0.135 14.596 1.00 94.62 112 ARG A O 1
ATOM 844 N N . THR A 1 113 ? -12.091 1.835 14.506 1.00 94.50 113 THR A N 1
ATOM 845 C CA . THR A 1 113 ? -12.364 2.409 15.830 1.00 94.50 113 THR A CA 1
ATOM 846 C C . THR A 1 113 ? -13.401 3.531 15.705 1.00 94.50 113 THR A C 1
ATOM 848 O O . THR A 1 113 ? -13.271 4.383 14.826 1.00 94.50 113 THR A O 1
ATOM 851 N N . PRO A 1 114 ? -14.459 3.560 16.535 1.00 93.19 114 PRO A N 1
ATOM 852 C CA . PRO A 1 114 ? -15.398 4.679 16.542 1.00 93.19 114 PRO A CA 1
ATOM 853 C C . PRO A 1 114 ? -14.683 6.000 16.851 1.00 93.19 114 PRO A C 1
ATOM 855 O O . PRO A 1 114 ? -13.853 6.064 17.754 1.00 93.19 114 PRO A O 1
ATOM 858 N N . GLY A 1 115 ? -15.003 7.059 16.111 1.00 94.38 115 GLY A N 1
ATOM 859 C CA . GLY A 1 115 ? -14.411 8.377 16.329 1.00 94.38 115 GLY A CA 1
ATOM 860 C C . GLY A 1 115 ? -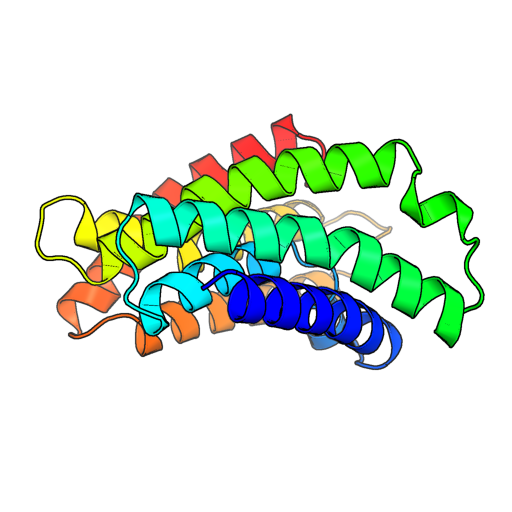14.394 9.241 15.073 1.00 94.38 115 GLY A C 1
ATOM 861 O O . GLY A 1 115 ? -14.708 8.782 13.974 1.00 94.38 115 GLY A O 1
ATOM 862 N N . ARG A 1 116 ? -13.994 10.506 15.243 1.00 94.94 116 ARG A N 1
ATOM 863 C CA . ARG A 1 116 ? -13.956 11.513 14.165 1.00 94.94 116 ARG A CA 1
ATOM 864 C C . ARG A 1 116 ? -12.968 11.159 13.048 1.00 94.94 116 ARG A C 1
ATOM 866 O O . ARG A 1 116 ? -13.213 11.483 11.894 1.00 94.94 116 ARG A O 1
ATOM 873 N N . LEU A 1 117 ? -11.888 10.448 13.379 1.00 96.69 117 LEU A N 1
ATOM 874 C CA . LEU A 1 117 ? -10.843 10.056 12.426 1.00 96.69 117 LEU A CA 1
ATOM 875 C C . LEU A 1 117 ? -11.153 8.764 11.658 1.00 96.69 117 LEU A C 1
ATOM 877 O O . LEU A 1 117 ? -10.385 8.385 10.780 1.00 96.69 117 LEU A O 1
ATOM 881 N N . ARG A 1 118 ? -12.275 8.094 11.948 1.00 97.12 118 ARG A N 1
ATOM 882 C CA . ARG A 1 118 ? -12.611 6.807 11.328 1.00 97.12 118 ARG A CA 1
ATOM 883 C C . ARG A 1 118 ? -12.767 6.906 9.810 1.00 97.12 118 ARG A C 1
ATOM 885 O O . ARG A 1 118 ? -12.206 6.091 9.088 1.00 97.12 118 ARG A O 1
ATOM 892 N N . ILE A 1 119 ? -13.535 7.889 9.336 1.00 96.88 119 ILE A N 1
ATOM 893 C CA . ILE A 1 119 ? -13.811 8.072 7.902 1.00 96.88 119 ILE A CA 1
ATOM 894 C C . ILE A 1 119 ? -12.559 8.535 7.139 1.00 96.88 119 ILE A C 1
ATOM 896 O O . ILE A 1 119 ? -12.237 7.890 6.144 1.00 96.88 119 ILE A O 1
ATOM 900 N N . PRO A 1 120 ? -11.796 9.550 7.602 1.00 96.75 120 PRO A N 1
ATOM 901 C CA . PRO A 1 120 ? -10.515 9.888 6.980 1.00 96.75 120 PRO A CA 1
ATOM 902 C C . PRO A 1 120 ? -9.552 8.699 6.906 1.00 96.75 120 PRO A C 1
ATOM 904 O O . PRO A 1 120 ? -8.919 8.481 5.881 1.00 96.75 120 PRO A O 1
ATOM 907 N N . ALA A 1 121 ? -9.479 7.884 7.962 1.00 97.81 121 ALA A N 1
ATOM 908 C CA . ALA A 1 121 ? -8.635 6.697 7.964 1.00 97.81 121 ALA A CA 1
ATOM 909 C C . ALA A 1 121 ? -9.102 5.634 6.953 1.00 97.81 121 ALA A C 1
ATOM 911 O O . ALA A 1 121 ? -8.272 5.047 6.268 1.00 97.81 121 ALA A O 1
ATOM 912 N N . LEU A 1 122 ? -10.417 5.418 6.813 1.00 97.88 122 LEU A N 1
ATOM 913 C CA . LEU A 1 122 ? -10.992 4.528 5.792 1.00 97.88 122 LEU A CA 1
ATOM 914 C C . LEU A 1 122 ? -10.724 4.998 4.354 1.00 97.88 122 LEU A C 1
ATOM 916 O O . LEU A 1 122 ? -10.740 4.176 3.442 1.00 97.88 122 LEU A O 1
ATOM 920 N N . ALA A 1 123 ? -10.485 6.293 4.146 1.00 98.19 123 ALA A N 1
ATOM 921 C CA . ALA A 1 123 ? -10.181 6.852 2.834 1.00 98.19 123 ALA A CA 1
ATOM 922 C C . ALA A 1 123 ? -8.727 6.607 2.389 1.00 98.19 123 ALA A C 1
ATOM 924 O O . ALA A 1 123 ? -8.460 6.633 1.191 1.00 98.19 123 ALA A O 1
ATOM 925 N N . LEU A 1 124 ? -7.795 6.342 3.318 1.00 98.25 124 LEU A N 1
ATOM 926 C CA . LEU A 1 124 ? -6.358 6.220 3.020 1.00 98.25 124 LEU A CA 1
ATOM 927 C C . LEU A 1 124 ? -6.017 5.189 1.924 1.00 98.25 124 LEU A C 1
ATOM 929 O O . LEU A 1 124 ? -5.252 5.546 1.029 1.00 98.25 124 LEU A O 1
ATOM 933 N N . PRO A 1 125 ? -6.559 3.951 1.931 1.00 98.38 125 PRO A N 1
ATOM 934 C CA . PRO A 1 125 ? -6.229 2.953 0.911 1.00 98.38 125 PRO A CA 1
ATOM 935 C C . PRO A 1 125 ? -6.661 3.382 -0.495 1.00 98.38 125 PRO A C 1
ATOM 937 O O . PRO A 1 125 ? -5.902 3.247 -1.448 1.00 98.38 125 PRO A O 1
ATOM 940 N N . GLY A 1 126 ? -7.866 3.947 -0.622 1.00 98.19 126 GLY A N 1
ATOM 941 C CA . GLY A 1 126 ? -8.344 4.481 -1.896 1.00 98.19 126 GLY A CA 1
ATOM 942 C C . GLY A 1 126 ? -7.532 5.699 -2.334 1.00 98.19 126 GLY A C 1
ATOM 943 O O . GLY A 1 126 ? -7.162 5.805 -3.496 1.00 98.19 126 GLY A O 1
ATOM 944 N N . ALA A 1 127 ? -7.192 6.587 -1.396 1.00 98.19 127 ALA A N 1
ATOM 945 C CA . ALA A 1 127 ? -6.432 7.800 -1.679 1.00 98.19 127 ALA A CA 1
ATOM 946 C C . ALA A 1 127 ? -5.045 7.508 -2.259 1.00 98.19 127 ALA A C 1
ATOM 948 O O . ALA A 1 127 ? -4.633 8.176 -3.199 1.00 98.19 127 ALA A O 1
ATOM 949 N N . VAL A 1 128 ? -4.323 6.521 -1.721 1.00 97.81 128 VAL A N 1
ATOM 950 C CA . VAL A 1 128 ? -2.969 6.203 -2.199 1.00 97.81 128 VAL A CA 1
ATOM 951 C C . VAL A 1 128 ? -2.977 5.530 -3.570 1.00 97.81 128 VAL A C 1
ATOM 953 O O . VAL A 1 128 ? -2.139 5.858 -4.401 1.00 97.81 128 VAL A O 1
ATOM 956 N N . LEU A 1 129 ? -3.968 4.678 -3.846 1.00 98.31 129 LEU A N 1
ATOM 957 C CA . LEU A 1 129 ? -4.168 4.087 -5.174 1.00 98.31 129 LEU A CA 1
ATOM 958 C C . LEU A 1 129 ? -4.531 5.158 -6.211 1.00 98.31 129 LEU A C 1
ATOM 960 O O . LEU A 1 129 ? -4.012 5.147 -7.322 1.00 98.31 129 LEU A O 1
ATOM 964 N N . LEU A 1 130 ? -5.380 6.121 -5.837 1.00 98.00 130 LEU A N 1
ATOM 965 C CA . LEU A 1 130 ? -5.700 7.265 -6.691 1.00 98.00 130 LEU A CA 1
ATOM 966 C C . LEU A 1 130 ? -4.504 8.215 -6.867 1.00 98.00 130 LEU A C 1
ATOM 968 O O . LEU A 1 130 ? -4.358 8.803 -7.932 1.00 98.00 130 LEU A O 1
ATOM 972 N N . ALA A 1 131 ? -3.647 8.375 -5.856 1.00 96.75 131 ALA A N 1
ATOM 973 C CA . ALA A 1 131 ? -2.422 9.163 -5.978 1.00 96.75 131 ALA A CA 1
ATOM 974 C C . ALA A 1 131 ? -1.452 8.537 -6.990 1.00 96.75 131 ALA A C 1
ATOM 976 O O . ALA A 1 131 ? -0.943 9.249 -7.851 1.00 96.75 131 ALA A O 1
ATOM 977 N N . GLU A 1 132 ? -1.253 7.218 -6.929 1.00 95.88 132 GLU A N 1
ATOM 978 C CA . GLU A 1 132 ? -0.445 6.483 -7.909 1.00 95.88 132 GLU A CA 1
ATOM 979 C C . GLU A 1 132 ? -1.062 6.552 -9.311 1.00 95.88 132 GLU A C 1
ATOM 981 O O . GLU A 1 132 ? -0.364 6.831 -10.279 1.00 95.88 132 GLU A O 1
ATOM 986 N N . LEU A 1 133 ? -2.390 6.440 -9.417 1.00 96.44 133 LEU A N 1
ATOM 987 C CA . LEU A 1 133 ? -3.107 6.644 -10.677 1.00 96.44 133 LEU A CA 1
ATOM 988 C C . LEU A 1 133 ? -2.810 8.023 -11.275 1.00 96.44 133 LEU A C 1
ATOM 990 O O . LEU A 1 133 ? -2.549 8.129 -12.470 1.00 96.44 133 LEU A O 1
ATOM 994 N N . ILE A 1 134 ? -2.833 9.088 -10.467 1.00 95.50 134 ILE A N 1
ATOM 995 C CA . ILE A 1 134 ? -2.530 10.443 -10.950 1.00 95.50 134 ILE A CA 1
ATOM 996 C C . ILE A 1 134 ? -1.100 10.509 -11.501 1.00 95.50 134 ILE A C 1
ATOM 998 O O . ILE A 1 134 ? -0.908 11.106 -12.557 1.00 95.50 134 ILE A O 1
ATOM 1002 N N . ILE A 1 135 ? -0.122 9.878 -10.838 1.00 92.94 135 ILE A N 1
ATOM 1003 C CA . ILE A 1 135 ? 1.267 9.798 -11.325 1.00 92.94 135 ILE A CA 1
ATOM 1004 C C . ILE A 1 135 ? 1.307 9.131 -12.700 1.00 92.94 135 ILE A C 1
ATOM 1006 O O . ILE A 1 135 ? 1.896 9.687 -13.624 1.00 92.94 135 ILE A O 1
ATOM 1010 N N . GLU A 1 136 ? 0.627 8.002 -12.879 1.00 93.25 136 GLU A N 1
ATOM 1011 C CA . GLU A 1 136 ? 0.578 7.315 -14.174 1.00 93.25 136 GLU A CA 1
ATOM 1012 C C . GLU A 1 136 ? -0.037 8.193 -15.265 1.00 93.25 136 GLU A C 1
ATOM 1014 O O . GLU A 1 136 ? 0.513 8.314 -16.359 1.00 93.25 136 GLU A O 1
ATOM 1019 N N . LEU A 1 137 ? -1.123 8.904 -14.954 1.00 94.62 137 LEU A N 1
ATOM 1020 C CA . LEU A 1 137 ? -1.738 9.832 -15.901 1.00 94.62 137 LEU A CA 1
ATOM 1021 C C . LEU A 1 137 ? -0.828 11.009 -16.276 1.00 94.62 137 LEU A C 1
ATOM 1023 O O . L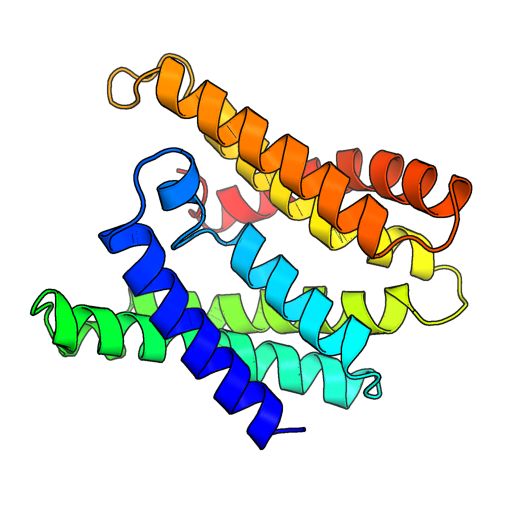EU A 1 137 ? -0.946 11.515 -17.392 1.00 94.62 137 LEU A O 1
ATOM 1027 N N . THR A 1 138 ? 0.103 11.431 -15.412 1.00 93.06 138 THR A N 1
ATOM 1028 C CA . THR A 1 138 ? 1.081 12.474 -15.783 1.00 93.06 138 THR A CA 1
ATOM 1029 C C . THR A 1 138 ? 2.088 12.026 -16.840 1.00 93.06 138 THR A C 1
ATOM 1031 O O . THR A 1 138 ? 2.732 12.873 -17.456 1.00 93.06 138 THR A O 1
ATOM 1034 N N . ARG A 1 139 ? 2.189 10.718 -17.109 1.00 92.19 139 ARG A N 1
ATOM 1035 C CA . ARG A 1 139 ? 3.041 10.161 -18.170 1.00 92.19 139 ARG A CA 1
ATOM 1036 C C . ARG A 1 139 ? 2.362 10.168 -19.541 1.00 92.19 139 ARG A C 1
ATOM 1038 O O . ARG A 1 139 ? 3.001 9.832 -20.536 1.00 92.19 139 ARG A O 1
ATOM 1045 N N . LEU A 1 140 ? 1.082 10.546 -19.631 1.00 93.69 140 LEU A N 1
ATOM 1046 C CA . LEU A 1 140 ? 0.382 10.640 -20.912 1.00 93.69 140 LEU A CA 1
ATOM 1047 C C . LEU A 1 140 ? 1.085 11.628 -21.852 1.00 93.69 140 LEU A C 1
ATOM 1049 O O . LEU A 1 140 ? 1.358 12.769 -21.492 1.00 93.69 140 LEU A O 1
ATOM 1053 N N . GLY A 1 141 ? 1.349 11.178 -23.079 1.00 91.19 141 GLY A N 1
ATOM 1054 C CA . GLY A 1 141 ? 2.085 11.947 -24.084 1.00 91.19 141 GLY A CA 1
ATOM 1055 C C . GLY A 1 141 ? 3.608 11.795 -24.015 1.00 91.19 141 GLY A C 1
ATOM 1056 O O . GLY A 1 141 ? 4.287 12.291 -24.911 1.00 91.19 141 GLY A O 1
ATOM 1057 N N . ASN A 1 142 ? 4.151 11.088 -23.016 1.00 91.25 142 ASN A N 1
ATOM 1058 C CA . ASN A 1 142 ? 5.560 10.704 -23.009 1.00 91.25 142 ASN A CA 1
ATOM 1059 C C . ASN A 1 142 ? 5.787 9.529 -23.991 1.00 91.25 142 ASN A C 1
ATOM 1061 O O . ASN A 1 142 ? 5.128 8.498 -23.845 1.00 91.25 142 ASN A O 1
ATOM 1065 N N . PRO A 1 143 ? 6.701 9.649 -24.976 1.00 90.56 143 PRO A N 1
ATOM 1066 C CA . PRO A 1 143 ? 6.967 8.593 -25.957 1.00 90.56 143 PRO A CA 1
ATOM 1067 C C . PRO A 1 143 ? 7.528 7.296 -25.355 1.00 90.56 143 PRO A C 1
ATOM 1069 O O . PRO A 1 143 ? 7.382 6.244 -25.975 1.00 90.56 143 PRO A O 1
ATOM 1072 N N . ASP A 1 144 ? 8.120 7.347 -24.159 1.00 91.06 144 ASP A N 1
ATOM 1073 C CA . ASP A 1 144 ? 8.689 6.174 -23.484 1.00 91.06 144 ASP A CA 1
ATOM 1074 C C . ASP A 1 144 ? 7.610 5.246 -22.895 1.00 91.06 144 ASP A C 1
ATOM 1076 O O . ASP A 1 144 ? 7.886 4.090 -22.570 1.00 91.06 144 ASP A O 1
ATOM 1080 N N . TYR A 1 145 ? 6.368 5.730 -22.773 1.00 88.56 145 TYR A N 1
ATOM 1081 C CA . TYR A 1 145 ? 5.266 5.007 -22.145 1.00 88.56 145 TYR A CA 1
ATOM 1082 C C . TYR A 1 145 ? 4.088 4.840 -23.117 1.00 88.56 145 TYR A C 1
ATOM 1084 O O . TYR A 1 145 ? 3.447 5.823 -23.502 1.00 88.56 145 TYR A O 1
ATOM 1092 N N . PRO A 1 146 ? 3.719 3.600 -23.491 1.00 93.38 146 PRO A N 1
ATOM 1093 C CA . PRO A 1 146 ? 2.555 3.370 -24.336 1.00 93.38 146 PRO A CA 1
ATOM 1094 C C . PRO A 1 146 ? 1.271 3.872 -23.665 1.00 93.38 146 PRO A C 1
ATOM 1096 O O . PRO A 1 146 ? 0.932 3.472 -22.551 1.00 93.38 146 PRO A O 1
ATOM 1099 N N . THR A 1 147 ? 0.504 4.711 -24.368 1.00 94.25 147 THR A N 1
ATOM 1100 C CA . THR A 1 147 ? -0.743 5.285 -23.832 1.00 94.25 147 THR A CA 1
ATOM 1101 C C . THR A 1 147 ? -1.748 4.216 -23.403 1.00 94.25 147 THR A C 1
ATOM 1103 O O . THR A 1 147 ? -2.388 4.367 -22.365 1.00 94.25 147 THR A O 1
ATOM 1106 N N . ALA A 1 148 ? -1.858 3.118 -24.159 1.00 93.94 148 ALA A N 1
ATOM 1107 C CA . ALA A 1 148 ? -2.732 1.999 -23.806 1.00 93.94 148 ALA A CA 1
ATOM 1108 C C . ALA A 1 148 ? -2.368 1.408 -22.435 1.00 93.94 148 ALA A C 1
ATOM 1110 O O . ALA A 1 148 ? -3.244 1.251 -21.589 1.00 93.94 148 ALA A O 1
ATOM 1111 N N . SER A 1 149 ? -1.075 1.192 -22.175 1.00 93.88 149 SER A N 1
ATOM 1112 C CA . SER A 1 149 ? -0.590 0.671 -20.897 1.00 93.88 149 SER A CA 1
ATOM 1113 C C . SER A 1 149 ? -0.921 1.612 -19.732 1.00 93.88 149 SER A C 1
ATOM 1115 O O . SER A 1 149 ? -1.458 1.179 -18.713 1.00 93.88 149 SER A O 1
ATOM 1117 N N . ILE A 1 150 ? -0.690 2.918 -19.896 1.00 95.06 150 ILE A N 1
ATOM 1118 C CA . ILE A 1 150 ? -1.041 3.911 -18.868 1.00 95.06 150 ILE A CA 1
ATOM 1119 C C . ILE A 1 150 ? -2.535 3.832 -18.525 1.00 95.06 150 ILE A C 1
ATOM 1121 O O . ILE A 1 150 ? -2.906 3.789 -17.350 1.00 95.06 150 ILE A O 1
ATOM 1125 N N . VAL A 1 151 ? -3.401 3.801 -19.543 1.00 96.25 151 VAL A N 1
ATOM 1126 C CA . VAL A 1 151 ? -4.858 3.761 -19.354 1.00 96.25 151 VAL A CA 1
ATOM 1127 C C . VAL A 1 151 ? -5.292 2.462 -18.674 1.00 96.25 151 VAL A C 1
ATOM 1129 O O . VAL A 1 151 ? -6.053 2.515 -17.709 1.00 96.25 151 VAL A O 1
ATOM 1132 N N . GLU A 1 152 ? -4.793 1.309 -19.120 1.00 96.81 152 GLU A N 1
ATOM 1133 C CA . GLU A 1 152 ? -5.128 0.003 -18.541 1.00 96.81 152 GLU A CA 1
ATOM 1134 C C . GLU A 1 152 ? -4.760 -0.084 -17.054 1.00 96.81 152 GLU A C 1
ATOM 1136 O O . GLU A 1 152 ? -5.583 -0.493 -16.230 1.00 96.81 152 GLU A O 1
ATOM 1141 N N . TYR A 1 153 ? -3.552 0.350 -16.686 1.00 96.94 153 TYR A N 1
ATOM 1142 C CA . TYR A 1 153 ? -3.110 0.330 -15.291 1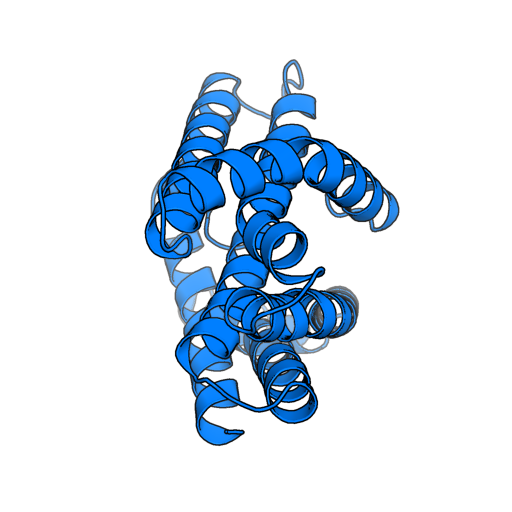.00 96.94 153 TYR A CA 1
ATOM 1143 C C . TYR A 1 153 ? -3.820 1.383 -14.434 1.00 96.94 153 TYR A C 1
ATOM 1145 O O . TYR A 1 153 ? -4.221 1.091 -13.308 1.00 96.94 153 TYR A O 1
ATOM 1153 N N . SER A 1 154 ? -4.110 2.563 -14.988 1.00 97.19 154 SER A N 1
ATOM 1154 C CA . SER A 1 154 ? -4.925 3.581 -14.310 1.00 97.19 154 SER A CA 1
ATOM 1155 C C . SER A 1 154 ? -6.335 3.068 -13.997 1.00 97.19 154 SER A C 1
ATOM 1157 O O . SER A 1 154 ? -6.847 3.272 -12.895 1.00 97.19 154 SER A O 1
ATOM 1159 N N . VAL A 1 155 ? -6.964 2.357 -14.938 1.00 98.06 155 VAL A N 1
ATOM 1160 C CA . VAL A 1 155 ? -8.273 1.720 -14.724 1.00 98.06 155 VAL A CA 1
ATOM 1161 C C . VAL A 1 155 ? -8.185 0.653 -13.633 1.00 98.06 155 VAL A C 1
ATOM 1163 O O . VAL A 1 155 ? -9.063 0.593 -12.768 1.00 98.06 155 VAL A O 1
ATOM 1166 N N . LEU A 1 156 ? -7.119 -0.152 -13.625 1.00 98.38 156 LEU A N 1
ATOM 1167 C CA . LEU A 1 156 ? -6.882 -1.150 -12.583 1.00 98.38 156 LEU A CA 1
ATOM 1168 C C . LEU A 1 156 ? -6.735 -0.507 -11.194 1.00 98.38 156 LEU A C 1
ATOM 1170 O O . LEU A 1 156 ? -7.394 -0.944 -10.250 1.00 98.38 156 LEU A O 1
ATOM 1174 N N . LEU A 1 157 ? -5.942 0.560 -11.064 1.00 98.38 157 LEU A N 1
ATOM 1175 C CA . LEU A 1 157 ? -5.777 1.299 -9.809 1.00 98.38 157 LEU A CA 1
ATOM 1176 C C . LEU A 1 157 ? -7.096 1.919 -9.326 1.00 98.38 157 LEU A C 1
ATOM 1178 O O . LEU A 1 157 ? -7.428 1.815 -8.142 1.00 98.38 157 LEU A O 1
ATOM 1182 N N . ALA A 1 158 ? -7.893 2.495 -10.231 1.00 98.31 158 ALA A N 1
ATOM 1183 C CA . ALA A 1 158 ? -9.221 3.014 -9.903 1.00 98.31 158 ALA A CA 1
ATOM 1184 C C . ALA A 1 158 ? -10.157 1.901 -9.406 1.00 98.31 158 ALA A C 1
ATOM 1186 O O . ALA A 1 158 ? -10.831 2.058 -8.385 1.00 98.31 158 ALA A O 1
ATOM 1187 N N . ALA A 1 159 ? -10.175 0.754 -10.091 1.00 98.38 159 ALA A N 1
ATOM 1188 C CA . ALA A 1 159 ? -10.976 -0.398 -9.696 1.00 98.38 159 ALA A CA 1
ATOM 1189 C C . ALA A 1 159 ? -10.556 -0.934 -8.318 1.00 98.38 159 ALA A C 1
ATOM 1191 O O . ALA A 1 159 ? -11.415 -1.222 -7.482 1.00 98.38 159 ALA A O 1
ATOM 1192 N N . LEU A 1 160 ? -9.251 -1.005 -8.040 1.00 98.38 160 LEU A N 1
ATOM 1193 C CA . LEU A 1 160 ? -8.729 -1.398 -6.731 1.00 98.38 160 LEU A CA 1
ATOM 1194 C C . LEU A 1 160 ? -9.084 -0.388 -5.638 1.00 98.38 160 LEU A C 1
ATOM 1196 O O . LEU A 1 160 ? -9.436 -0.808 -4.535 1.00 98.38 160 LEU A O 1
ATOM 1200 N N . ALA A 1 161 ? -9.059 0.916 -5.932 1.00 98.25 161 ALA A N 1
ATOM 1201 C CA . ALA A 1 161 ? -9.464 1.955 -4.987 1.00 98.25 161 ALA A CA 1
ATOM 1202 C C . ALA A 1 161 ? -10.938 1.784 -4.584 1.00 98.25 161 ALA A C 1
ATOM 1204 O O . ALA A 1 161 ? -11.274 1.809 -3.398 1.00 98.25 161 ALA A O 1
ATOM 1205 N N . LEU A 1 162 ? -11.814 1.518 -5.558 1.00 98.12 162 LEU A N 1
ATOM 1206 C CA . LEU A 1 162 ? -13.222 1.208 -5.303 1.00 98.12 162 LEU A CA 1
ATOM 1207 C C . LEU A 1 162 ? -13.382 -0.093 -4.506 1.00 98.12 162 LEU A C 1
ATOM 1209 O O . LEU A 1 162 ? -14.130 -0.128 -3.525 1.00 98.12 162 LEU A O 1
ATOM 1213 N N . LEU A 1 163 ? -12.667 -1.152 -4.897 1.00 98.12 163 LEU A N 1
ATOM 1214 C CA . LEU A 1 163 ? -12.747 -2.468 -4.266 1.00 98.12 163 LEU A CA 1
ATOM 1215 C C . LEU A 1 163 ? -12.310 -2.419 -2.799 1.00 98.12 163 LEU A C 1
ATOM 1217 O O . LEU A 1 163 ? -13.037 -2.894 -1.925 1.00 98.12 163 LEU A O 1
ATOM 1221 N N . VAL A 1 164 ? -11.157 -1.815 -2.499 1.00 97.62 164 VAL A N 1
ATOM 1222 C CA . VAL A 1 164 ? -10.654 -1.740 -1.123 1.00 97.62 164 VAL A CA 1
ATOM 1223 C C . VAL A 1 164 ? -11.593 -0.923 -0.239 1.00 97.62 164 VAL A C 1
ATOM 1225 O O . VAL A 1 164 ? -11.872 -1.324 0.894 1.00 97.62 164 VAL A O 1
ATOM 1228 N N . THR A 1 165 ? -12.167 0.170 -0.751 1.00 96.94 165 THR A N 1
ATOM 1229 C CA . THR A 1 165 ? -13.170 0.943 -0.011 1.00 96.94 165 THR A CA 1
ATOM 1230 C C . THR A 1 165 ? -14.458 0.146 0.198 1.00 96.94 165 THR A C 1
ATOM 1232 O O . THR A 1 165 ? -15.026 0.178 1.293 1.00 96.94 165 THR A O 1
ATOM 1235 N N . ALA A 1 166 ? -14.906 -0.624 -0.796 1.00 96.56 166 ALA A N 1
ATOM 1236 C CA . ALA A 1 166 ? -16.087 -1.475 -0.673 1.00 96.56 166 ALA A CA 1
ATOM 1237 C C . ALA A 1 166 ? -15.912 -2.569 0.395 1.00 96.56 166 ALA A C 1
ATOM 1239 O O . ALA A 1 166 ? -16.828 -2.796 1.192 1.00 96.56 166 ALA A O 1
ATOM 1240 N N . VAL A 1 167 ? -14.738 -3.205 0.449 1.00 96.00 167 VAL A N 1
ATOM 1241 C CA . VAL A 1 167 ? -14.426 -4.287 1.398 1.00 96.00 167 VAL A CA 1
ATOM 1242 C C . VAL A 1 167 ? -14.199 -3.762 2.821 1.00 96.00 167 VAL A C 1
ATOM 1244 O O . VAL A 1 167 ? -14.582 -4.416 3.789 1.00 96.00 167 VAL A O 1
ATOM 1247 N N . THR A 1 168 ? -13.604 -2.577 2.979 1.00 95.62 168 THR A N 1
ATOM 1248 C CA . THR A 1 168 ? -13.268 -2.019 4.306 1.00 95.62 168 THR A CA 1
ATOM 1249 C C . THR A 1 168 ? -14.386 -1.166 4.917 1.00 95.62 168 THR A C 1
ATOM 1251 O O . THR A 1 168 ? -14.473 -1.040 6.145 1.00 95.62 168 THR A O 1
ATOM 1254 N N . GLY A 1 169 ? -15.263 -0.588 4.090 1.00 93.06 169 GLY A N 1
ATOM 1255 C CA . GLY A 1 169 ? -16.413 0.202 4.523 1.00 93.06 169 GLY A CA 1
ATOM 1256 C C . GLY A 1 169 ? -17.580 -0.669 4.998 1.00 93.06 169 GLY A C 1
ATOM 1257 O O . GLY A 1 169 ? -18.003 -1.592 4.303 1.00 93.06 169 GLY A O 1
ATOM 1258 N N . ARG A 1 170 ? -18.144 -0.344 6.171 1.00 91.56 170 ARG A N 1
ATOM 1259 C CA . ARG A 1 170 ? -19.229 -1.128 6.799 1.00 91.56 170 ARG A CA 1
ATOM 1260 C C . ARG A 1 170 ? -20.608 -0.842 6.210 1.00 91.56 170 ARG A C 1
ATOM 1262 O O . ARG A 1 170 ? -21.446 -1.733 6.158 1.00 91.56 170 ARG A O 1
ATOM 1269 N N . THR A 1 171 ? -20.853 0.400 5.804 1.00 94.88 171 THR A N 1
ATOM 1270 C CA . THR A 1 171 ? -22.139 0.852 5.256 1.00 94.88 171 THR A CA 1
ATOM 1271 C C . THR A 1 171 ? -21.938 1.590 3.938 1.00 94.88 171 THR A C 1
ATOM 1273 O O . THR A 1 171 ? -20.850 2.100 3.668 1.00 94.88 171 THR A O 1
ATOM 1276 N N . TRP A 1 172 ? -22.995 1.713 3.130 1.00 95.62 172 TRP A N 1
ATOM 1277 C CA . TRP A 1 172 ? -22.954 2.521 1.904 1.00 95.62 172 TRP A CA 1
ATOM 1278 C C . TRP A 1 172 ? -22.551 3.973 2.165 1.00 95.62 172 TRP A C 1
ATOM 1280 O O . TRP A 1 172 ? -21.776 4.540 1.399 1.00 95.62 172 TRP A O 1
ATOM 1290 N N . ARG A 1 173 ? -22.998 4.545 3.289 1.00 95.88 173 ARG A N 1
ATOM 1291 C CA . ARG A 1 173 ? -22.607 5.894 3.705 1.00 95.88 173 ARG A CA 1
ATOM 1292 C C . ARG A 1 173 ? -21.111 5.990 3.991 1.00 95.88 173 ARG A C 1
ATOM 1294 O O . ARG A 1 173 ? -20.476 6.926 3.524 1.00 95.88 173 ARG A O 1
ATOM 1301 N N . ASP A 1 174 ? -20.540 5.028 4.717 1.00 95.81 174 ASP A N 1
ATOM 1302 C CA . ASP A 1 174 ? -19.097 5.023 4.988 1.00 95.81 174 ASP A CA 1
ATOM 1303 C C . ASP A 1 174 ? -18.286 4.908 3.700 1.00 95.81 174 ASP A C 1
ATOM 1305 O O . ASP A 1 174 ? -17.299 5.617 3.542 1.00 95.81 174 ASP A O 1
ATOM 1309 N N . ARG A 1 175 ? -18.718 4.034 2.782 1.00 96.81 175 ARG A N 1
ATOM 1310 C CA . ARG A 1 175 ? -18.068 3.831 1.481 1.00 96.81 175 ARG A CA 1
ATOM 1311 C C . ARG A 1 175 ? -18.084 5.117 0.659 1.00 96.81 175 ARG A C 1
ATOM 1313 O O . ARG A 1 175 ? -17.035 5.551 0.203 1.00 96.81 175 ARG A O 1
ATOM 1320 N N . ALA A 1 176 ? -19.243 5.765 0.537 1.00 96.81 176 ALA A N 1
ATOM 1321 C CA . ALA A 1 176 ? -19.377 7.022 -0.195 1.00 96.81 176 ALA A CA 1
ATOM 1322 C C . ALA A 1 176 ? -18.522 8.144 0.417 1.00 96.81 176 ALA A C 1
ATOM 1324 O O . ALA A 1 176 ? -17.813 8.842 -0.303 1.00 96.81 176 ALA A O 1
ATOM 1325 N N . LEU A 1 177 ? -18.538 8.291 1.747 1.00 97.25 177 LEU A N 1
ATOM 1326 C CA . LEU A 1 177 ? -17.735 9.307 2.430 1.00 97.25 177 LEU A CA 1
ATOM 1327 C C . LEU A 1 177 ? -16.230 9.024 2.338 1.00 97.25 177 LEU A C 1
ATOM 1329 O O . LEU A 1 177 ? -15.451 9.962 2.192 1.00 97.25 177 LEU A O 1
ATOM 1333 N N . ALA A 1 178 ? -15.814 7.758 2.411 1.00 97.12 178 ALA A N 1
ATOM 1334 C CA . ALA A 1 178 ? -14.417 7.373 2.244 1.00 97.12 178 ALA A CA 1
ATOM 1335 C C . ALA A 1 178 ? -13.930 7.640 0.812 1.00 97.12 178 ALA A C 1
ATOM 1337 O O . ALA A 1 178 ? -12.850 8.195 0.651 1.00 97.12 178 ALA A O 1
ATOM 1338 N N . LEU A 1 179 ? -14.736 7.338 -0.214 1.00 96.44 179 LEU A N 1
ATOM 1339 C CA . LEU A 1 179 ? -14.415 7.675 -1.608 1.00 96.44 179 LEU A CA 1
ATOM 1340 C C . LEU A 1 179 ? -14.333 9.190 -1.825 1.00 96.44 179 LEU A C 1
ATOM 1342 O O . LEU A 1 179 ? -13.368 9.675 -2.409 1.00 96.44 179 LEU A O 1
ATOM 1346 N N . ALA A 1 180 ? -15.297 9.950 -1.300 1.00 96.62 180 ALA A N 1
ATOM 1347 C CA . ALA A 1 180 ? -15.271 11.408 -1.381 1.00 96.62 180 ALA A CA 1
ATOM 1348 C C . ALA A 1 180 ? -14.038 11.996 -0.673 1.00 96.62 180 ALA A C 1
ATOM 1350 O O . ALA A 1 180 ? -13.404 12.910 -1.191 1.00 96.62 180 ALA A O 1
ATOM 1351 N N . GLY A 1 181 ? -13.669 11.446 0.489 1.00 96.62 181 GLY A N 1
ATOM 1352 C CA . GLY A 1 181 ? -12.467 11.832 1.228 1.00 96.62 181 GLY A CA 1
ATOM 1353 C C . GLY A 1 181 ? -11.161 11.381 0.570 1.00 96.62 181 GLY A C 1
ATOM 1354 O O . GLY A 1 181 ? -10.129 12.018 0.775 1.00 96.62 181 GLY A O 1
ATOM 1355 N N . ALA A 1 182 ? -11.189 10.322 -0.242 1.00 96.38 182 ALA A N 1
ATOM 1356 C CA . ALA A 1 182 ? -10.008 9.806 -0.919 1.00 96.38 182 ALA A CA 1
ATOM 1357 C C . ALA A 1 182 ? -9.486 10.773 -1.987 1.00 96.38 182 ALA A C 1
ATOM 1359 O O . ALA A 1 182 ? -8.279 10.868 -2.156 1.00 96.38 182 ALA A O 1
ATOM 1360 N N . ILE A 1 183 ? -10.360 11.541 -2.645 1.00 94.00 183 ILE A N 1
ATOM 1361 C CA . ILE A 1 183 ? -9.981 12.507 -3.690 1.00 94.00 183 ILE A CA 1
ATOM 1362 C C . ILE A 1 183 ? -9.035 13.609 -3.163 1.00 94.00 183 ILE A C 1
ATOM 1364 O O . ILE A 1 183 ? -7.929 13.743 -3.690 1.00 94.00 183 ILE A O 1
ATOM 1368 N N . PRO A 1 184 ? -9.385 14.398 -2.123 1.00 94.06 184 PRO A N 1
ATOM 1369 C CA . PRO A 1 184 ? -8.478 15.423 -1.608 1.00 94.06 184 PRO A CA 1
ATOM 1370 C C . PRO A 1 184 ? -7.221 14.822 -0.963 1.00 94.06 184 PRO A C 1
ATOM 1372 O O . PRO A 1 184 ? -6.139 15.400 -1.071 1.00 94.06 184 PRO A O 1
ATOM 1375 N N . LEU A 1 185 ? -7.331 13.647 -0.331 1.00 93.56 185 LEU A N 1
ATOM 1376 C CA . LEU A 1 185 ? -6.174 12.944 0.229 1.00 93.56 185 LEU A CA 1
ATOM 1377 C C . LEU A 1 185 ? -5.228 12.423 -0.858 1.00 93.56 185 LEU A C 1
ATOM 1379 O O . LEU A 1 185 ? -4.017 12.472 -0.662 1.00 93.56 185 LEU A O 1
ATOM 1383 N N . ALA A 1 186 ? -5.751 11.986 -2.004 1.00 94.00 186 ALA A N 1
ATOM 1384 C CA . ALA A 1 186 ? -4.954 11.572 -3.153 1.00 94.00 186 ALA A CA 1
ATOM 1385 C C . ALA A 1 186 ? -4.113 12.736 -3.681 1.00 94.00 186 ALA A C 1
ATOM 1387 O O . ALA A 1 186 ? -2.927 12.563 -3.930 1.00 94.00 186 ALA A O 1
ATOM 1388 N N . GLY A 1 187 ? -4.679 13.947 -3.749 1.00 90.69 187 GLY A N 1
ATOM 1389 C CA . GLY A 1 187 ? -3.919 15.147 -4.111 1.00 90.69 187 GLY A CA 1
ATOM 1390 C C . GLY A 1 187 ? -2.757 15.441 -3.151 1.00 90.69 187 GLY A C 1
ATOM 1391 O O . GLY A 1 187 ? -1.672 15.825 -3.590 1.00 90.69 187 GLY A O 1
ATOM 1392 N N . ALA A 1 188 ? -2.946 15.225 -1.845 1.00 88.69 188 ALA A N 1
ATOM 1393 C CA . ALA A 1 188 ? -1.868 15.351 -0.860 1.00 88.69 188 ALA A CA 1
ATOM 1394 C C . ALA A 1 188 ? -0.820 14.230 -0.996 1.00 88.69 188 ALA A C 1
ATOM 1396 O O . ALA A 1 188 ? 0.379 14.507 -0.963 1.00 88.69 188 ALA A O 1
ATOM 1397 N N . GLY A 1 189 ? -1.264 12.985 -1.192 1.00 85.81 189 GLY A N 1
ATOM 1398 C CA . GLY A 1 189 ? -0.396 11.826 -1.414 1.00 85.81 189 GLY A CA 1
ATOM 1399 C C . GLY A 1 189 ? 0.462 11.970 -2.670 1.00 85.81 189 GLY A C 1
ATOM 1400 O O . GLY A 1 189 ? 1.668 11.764 -2.608 1.00 85.81 189 GLY A O 1
ATOM 1401 N N . TYR A 1 190 ? -0.131 12.430 -3.770 1.00 87.69 190 TYR A N 1
ATOM 1402 C CA . TYR A 1 190 ? 0.552 12.736 -5.026 1.00 87.69 190 TYR A CA 1
ATOM 1403 C C . TYR A 1 190 ? 1.693 13.743 -4.827 1.00 87.69 190 TYR A C 1
ATOM 1405 O O . TYR A 1 190 ? 2.827 13.501 -5.239 1.00 87.69 190 TYR A O 1
ATOM 1413 N N . ARG A 1 191 ? 1.423 14.853 -4.123 1.00 87.12 191 ARG A N 1
ATOM 1414 C CA . ARG A 1 191 ? 2.454 15.859 -3.814 1.00 87.12 191 ARG A CA 1
ATOM 1415 C C . ARG A 1 191 ? 3.596 15.279 -2.986 1.00 87.12 191 ARG A C 1
ATOM 1417 O O . ARG A 1 191 ? 4.749 15.614 -3.240 1.00 87.12 191 ARG A O 1
ATOM 1424 N N . LEU A 1 192 ? 3.277 14.427 -2.011 1.00 84.19 192 LEU A N 1
ATOM 1425 C CA . LEU A 1 192 ? 4.287 13.757 -1.198 1.00 84.19 192 LEU A CA 1
ATOM 1426 C C . LEU A 1 192 ? 5.157 12.834 -2.058 1.00 84.19 192 LEU A C 1
ATOM 1428 O O . LEU A 1 192 ? 6.375 12.936 -1.988 1.00 84.19 192 LEU A O 1
ATOM 1432 N N . MET A 1 193 ? 4.541 12.001 -2.901 1.00 82.31 193 MET A N 1
ATOM 1433 C CA . MET A 1 193 ? 5.243 11.054 -3.773 1.00 82.31 193 MET A CA 1
ATOM 1434 C C . MET A 1 193 ? 6.216 11.758 -4.726 1.00 82.31 193 MET A C 1
ATOM 1436 O O . MET A 1 193 ? 7.370 11.338 -4.829 1.00 82.31 193 MET A O 1
ATOM 1440 N N . ILE A 1 194 ? 5.801 12.869 -5.346 1.00 83.12 194 ILE A N 1
ATOM 1441 C CA . ILE A 1 194 ? 6.685 13.684 -6.195 1.00 83.12 194 ILE A CA 1
ATOM 1442 C C . ILE A 1 194 ? 7.833 14.294 -5.394 1.00 83.12 194 ILE A C 1
ATOM 1444 O O . ILE A 1 194 ? 8.980 14.216 -5.827 1.00 83.12 194 ILE A O 1
ATOM 1448 N N . ALA A 1 195 ? 7.559 14.874 -4.220 1.00 77.94 195 ALA A N 1
ATOM 1449 C CA . ALA A 1 195 ? 8.596 15.489 -3.388 1.00 77.94 195 ALA A CA 1
ATOM 1450 C C . ALA A 1 195 ? 9.679 14.486 -2.952 1.00 77.94 195 ALA A C 1
ATOM 1452 O O . ALA A 1 195 ? 10.821 14.869 -2.709 1.00 77.94 195 ALA A O 1
ATOM 1453 N N . THR A 1 196 ? 9.323 13.204 -2.872 1.00 72.38 196 THR A N 1
ATOM 1454 C CA . THR A 1 196 ? 10.231 12.099 -2.545 1.00 72.38 196 THR A CA 1
ATOM 1455 C C . THR A 1 196 ? 10.824 11.387 -3.768 1.00 72.38 196 THR A C 1
ATOM 1457 O O . THR A 1 196 ? 11.468 10.359 -3.593 1.00 72.38 196 THR A O 1
ATOM 1460 N N . ALA A 1 197 ? 10.626 11.916 -4.983 1.00 67.19 197 ALA A N 1
ATOM 1461 C CA . ALA A 1 197 ? 11.096 11.346 -6.252 1.00 67.19 197 ALA A CA 1
ATOM 1462 C C . ALA A 1 197 ? 10.554 9.935 -6.586 1.00 67.19 197 ALA A C 1
ATOM 1464 O O . ALA A 1 197 ? 11.202 9.179 -7.298 1.00 67.19 197 ALA A O 1
ATOM 1465 N N . PHE A 1 198 ? 9.348 9.587 -6.117 1.00 58.78 198 PHE A N 1
ATOM 1466 C CA . PHE A 1 198 ? 8.651 8.341 -6.499 1.00 58.78 198 PHE A CA 1
ATOM 1467 C C . PHE A 1 198 ? 7.707 8.491 -7.693 1.00 58.78 198 PHE A C 1
ATOM 1469 O O . PHE A 1 198 ? 7.129 7.505 -8.138 1.00 58.78 198 PHE A O 1
ATOM 1476 N N . GLY A 1 199 ? 7.516 9.717 -8.187 1.00 43.47 199 GLY A N 1
ATOM 1477 C CA . GLY A 1 199 ? 6.603 10.022 -9.292 1.00 43.47 199 GLY A CA 1
ATOM 1478 C C . GLY A 1 199 ? 7.264 10.627 -10.528 1.00 43.47 199 GLY A C 1
ATOM 1479 O O . GLY A 1 199 ? 6.542 11.160 -11.364 1.00 43.47 199 GLY A O 1
ATOM 1480 N N . GLY A 1 200 ? 8.599 10.605 -10.609 1.00 36.88 200 GLY A N 1
ATOM 1481 C CA . GLY A 1 200 ? 9.387 11.149 -11.721 1.00 36.88 200 GLY A CA 1
ATOM 1482 C C . GLY A 1 200 ? 10.140 10.056 -12.452 1.00 36.88 200 GLY A C 1
ATOM 1483 O O . GLY A 1 200 ? 10.736 9.219 -11.742 1.00 36.88 200 GLY A O 1
#

Organism: NCBI:txid113562

Sequence (200 aa):
MIVKAVGAGVALGFLDFVWIKFVPFPFGGLGNSIAVWAVAAFLLTYYARWSMLRGATAAVIMQVVAVPSYYVAASLIQRDDWANLWAASSLIWMGLAVVAGVVFGIGGVLARTPGRLRIPALALPGAVLLAELIIELTRLGNPDYPTASIVEYSVLLAALALLVTAVTGRTWRDRALALAGAIPLAGAGYRLMIATAFGG

Radius of gyration: 16.52 Å; chains: 1; bounding box: 48×32×46 Å

Secondary structure (DSSP, 8-state):
-HHH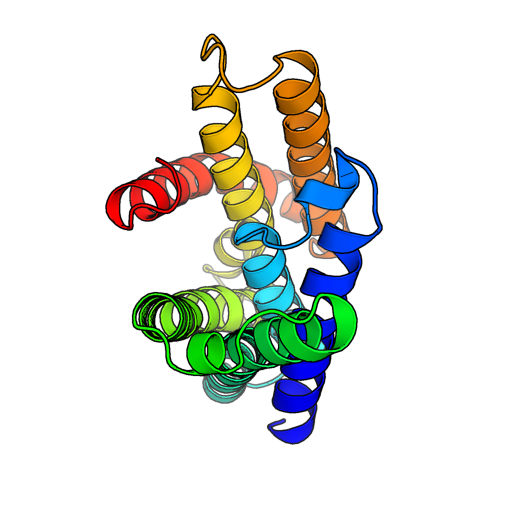HHHHHHHHHHHHHHHHHHSPTTGGGGTT-HHHHHHHHHHHHHHH---HHHHHHHHHHHHHHHHHHHHHHHHHHH---GGGGSSHHHHHHHHHHHHHHHHHHHHHHHHHSSSTTHHHHHHHHHHHHHHHHHHHHHTTT-TTS-HHHHHHHHHHHHHHHHHHHHHH-SSHHHHHHHHHHHHHHHHHHHHHHHHTTS--